Protein AF-A0A7S4R0K2-F1 (afdb_monomer_lite)

pLDDT: mean 70.2, std 25.19, range [26.97, 98.56]

Secondary structure (DSSP, 8-state):
----PPP----------PPPPHHHHHHHHHTT-S--TT-------TTS-----SSS----TT--EEEETTEEEE--STT-B--GGG-EEEEEETTEEEEEEEPPPTTTTSTT--S-----EEEEEESSHHHHHH-SEEEEEEEEEPP-HHHHHTT---EEEETTEEEEEE--S--EEEE---TT--GGGTT---EEEEEEEEPPTTGGGSPEEEESS----HHHHHHHHHHHHHHHHHGGGGS------SS---TT-GGG-------------------TTTTEEEEEEEEEE-TT-PEEEEEEEEEPPPPPPGGG-

Foldseek 3Di:
DDDDDDDDDPPPPPDDPDDPPPVVQVVCVLLVNDDPVPDDPQPPDPPPDDPPPDDQDPFDQQWDWEDDQQKIKGQRDFQAWWHRVAWDFPQDDVNATEIETETAFDVHPDPPGDLADQKHKMKIARNALVSCVVHQKHKYKYKQHADPPVCVVVVFAWWKAAPVRRDIDGDPWDKDKDWDPDPDPPPVNVPGTMMMIMTMDGDDVPRNGDIMMIISYDDDGPVNVVVSVVSSCCSQVVLCPVDPPPPDDPDPDDPPDPVPDDDDDDDDDDDDDDPPDRDSHPFWDWDKDFPDADPSRHTDIDIDIDTHPPDDDPVPD

Organism: NCBI:txid311494

Radius of gyration: 27.01 Å; chains: 1; bounding box: 52×84×83 Å

Sequence (317 aa):
SEGRAAPALERTAAAGAGRPPAEERSFLLRLGLGPERGTLPQPVAPGGPDLTSGAWLQSSSAQGTALLAGFEFSSDFDGGNALPESWRLEGRRDQVPTFSVRIAHDCHNLSKSRSKTFWFNFGVTPLEPQAVRQHPSIRLAVHGMSSQENLFEDSYTPVMWSPSRPFWQHMEVELDYHREHSAYSHEEEKGSAQYVLAWTHTFGPGDDRGTTFFAFCYPFSFTELQHCLARLESTLSASHLGGRAELGCLHGPHGACSCAFGERRARGDGGGEASPLPGVGARIYFHRQIVARTSQGRCVEVITVTEAPPARAPEEL

InterPro domains:
  IPR050821 Cytosolic carboxypeptidase [PTHR12756] (69-308)

Structure (mmCIF, N/CA/C/O backbone):
data_AF-A0A7S4R0K2-F1
#
_entry.id   AF-A0A7S4R0K2-F1
#
loop_
_atom_site.group_PDB
_atom_site.id
_atom_site.type_symbol
_atom_site.label_atom_id
_atom_site.label_alt_id
_atom_site.label_comp_id
_atom_site.label_asym_id
_atom_site.label_entity_id
_atom_site.label_seq_id
_atom_site.pdbx_PDB_ins_code
_atom_site.Cartn_x
_atom_site.Cartn_y
_atom_site.Cartn_z
_atom_site.occupancy
_atom_site.B_iso_or_equiv
_atom_site.auth_seq_id
_atom_site.auth_comp_id
_atom_site.auth_asym_id
_atom_site.auth_atom_id
_atom_site.pdbx_PDB_model_num
ATOM 1 N N . SER A 1 1 ? -4.251 57.601 13.816 1.00 36.53 1 SER A N 1
ATOM 2 C CA . SER A 1 1 ? -3.328 58.207 12.836 1.00 36.53 1 SER A CA 1
ATOM 3 C C . SER A 1 1 ? -1.934 57.718 13.173 1.00 36.53 1 SER A C 1
ATOM 5 O O . SER A 1 1 ? -1.551 57.843 14.321 1.00 36.53 1 SER A O 1
ATOM 7 N N . GLU A 1 2 ? -1.141 57.051 12.353 1.00 32.91 2 GLU A N 1
ATOM 8 C CA . GLU A 1 2 ? -1.114 56.647 10.944 1.00 32.91 2 GLU A CA 1
ATOM 9 C C . GLU A 1 2 ? -0.322 55.315 10.967 1.00 32.91 2 GLU A C 1
ATOM 11 O O . GLU A 1 2 ? 0.586 55.153 11.774 1.00 32.91 2 GLU A O 1
ATOM 16 N N . GLY A 1 3 ? -0.697 54.247 10.267 1.00 32.41 3 GLY A N 1
ATOM 17 C CA . GLY A 1 3 ? -0.742 54.196 8.812 1.00 32.41 3 GLY A CA 1
ATOM 18 C C . GLY A 1 3 ? 0.650 53.910 8.236 1.00 32.41 3 GLY A C 1
ATOM 19 O O . GLY A 1 3 ? 1.241 54.789 7.623 1.00 32.41 3 GLY A O 1
ATOM 20 N N . ARG A 1 4 ? 1.188 52.691 8.408 1.00 32.31 4 ARG A N 1
ATOM 21 C CA . ARG A 1 4 ? 2.320 52.218 7.590 1.00 32.31 4 ARG A CA 1
ATOM 22 C C . ARG A 1 4 ? 2.047 50.807 7.077 1.00 32.31 4 ARG A C 1
ATOM 24 O O . ARG A 1 4 ? 2.196 49.821 7.790 1.00 32.31 4 ARG A O 1
ATOM 31 N N . ALA A 1 5 ? 1.563 50.773 5.840 1.00 32.25 5 ALA A N 1
ATOM 32 C CA . ALA A 1 5 ? 1.292 49.583 5.056 1.00 32.25 5 ALA A CA 1
ATOM 33 C C . ALA A 1 5 ? 2.590 48.812 4.769 1.00 32.25 5 ALA A C 1
ATOM 35 O O . ALA A 1 5 ? 3.586 49.399 4.343 1.00 32.25 5 ALA A O 1
ATOM 36 N N . ALA A 1 6 ? 2.557 47.499 4.990 1.00 33.16 6 ALA A N 1
ATOM 37 C CA . ALA A 1 6 ? 3.524 46.562 4.435 1.00 33.16 6 ALA A CA 1
ATOM 38 C C . ALA A 1 6 ? 3.132 46.238 2.977 1.00 33.16 6 ALA A C 1
ATOM 40 O O . ALA A 1 6 ? 1.936 46.203 2.671 1.00 33.16 6 ALA A O 1
ATOM 41 N N . PRO A 1 7 ? 4.099 46.031 2.069 1.00 32.19 7 PRO A N 1
ATOM 42 C CA . PRO A 1 7 ? 3.812 45.801 0.660 1.00 32.19 7 PRO A CA 1
ATOM 43 C C . PRO A 1 7 ? 3.162 44.431 0.443 1.00 32.19 7 PRO A C 1
ATOM 45 O O . PRO A 1 7 ? 3.592 43.421 1.002 1.00 32.19 7 PRO A O 1
ATOM 48 N N . ALA A 1 8 ? 2.130 44.414 -0.399 1.00 29.98 8 ALA A N 1
ATOM 49 C CA . ALA A 1 8 ? 1.528 43.203 -0.929 1.00 29.98 8 ALA A CA 1
ATOM 50 C C . ALA A 1 8 ? 2.569 42.443 -1.766 1.00 29.98 8 ALA A C 1
ATOM 52 O O . ALA A 1 8 ? 2.997 42.919 -2.815 1.00 29.98 8 ALA A O 1
ATOM 53 N N . LEU A 1 9 ? 2.974 41.264 -1.296 1.00 30.09 9 LEU A N 1
ATOM 54 C CA . LEU A 1 9 ? 3.619 40.266 -2.138 1.00 30.09 9 LEU A CA 1
ATOM 55 C C . LEU A 1 9 ? 2.523 39.594 -2.968 1.00 30.09 9 LEU A C 1
ATOM 57 O O . LEU A 1 9 ? 1.718 38.816 -2.452 1.00 30.09 9 LEU A O 1
ATOM 61 N N . GLU A 1 10 ? 2.479 39.937 -4.253 1.00 26.97 10 GLU A N 1
ATOM 62 C CA . GLU A 1 10 ? 1.721 39.205 -5.261 1.00 26.97 10 GLU A CA 1
ATOM 63 C C . GLU A 1 10 ? 2.103 37.722 -5.202 1.00 26.97 10 GLU A C 1
ATOM 65 O O . GLU A 1 10 ? 3.243 37.327 -5.457 1.00 26.97 10 GLU A O 1
ATOM 70 N N . ARG A 1 11 ? 1.121 36.888 -4.849 1.00 30.36 11 ARG A N 1
ATOM 71 C CA . ARG A 1 11 ? 1.197 35.434 -4.972 1.00 30.36 11 ARG A CA 1
ATOM 72 C C . ARG A 1 11 ? 1.218 35.111 -6.462 1.00 30.36 11 ARG A C 1
ATOM 74 O O . ARG A 1 11 ? 0.172 35.063 -7.105 1.00 30.36 11 ARG A O 1
ATOM 81 N N . THR A 1 12 ? 2.403 34.874 -7.011 1.00 28.69 12 THR A N 1
ATOM 82 C CA . THR A 1 12 ? 2.531 34.134 -8.265 1.00 28.69 12 THR A CA 1
ATOM 83 C C . THR A 1 12 ? 2.091 32.702 -7.986 1.00 28.69 12 THR A C 1
ATOM 85 O O . THR A 1 12 ? 2.770 31.920 -7.325 1.00 28.69 12 THR A O 1
ATOM 88 N N . ALA A 1 13 ? 0.878 32.386 -8.431 1.00 29.33 13 ALA A N 1
ATOM 89 C CA . ALA A 1 13 ? 0.377 31.030 -8.488 1.00 29.33 13 ALA A CA 1
ATOM 90 C C . ALA A 1 13 ? 1.346 30.183 -9.326 1.00 29.33 13 ALA A C 1
ATOM 92 O O . ALA A 1 13 ? 1.546 30.457 -10.510 1.00 29.33 13 ALA A O 1
ATOM 93 N N . ALA A 1 14 ? 1.924 29.142 -8.726 1.00 29.81 14 ALA A N 1
ATOM 94 C CA . ALA A 1 14 ? 2.536 28.043 -9.461 1.00 29.81 14 ALA A CA 1
ATOM 95 C C . ALA A 1 14 ? 1.413 27.250 -10.148 1.00 29.81 14 ALA A C 1
ATOM 97 O O . ALA A 1 14 ? 0.941 26.222 -9.669 1.00 29.81 14 ALA A O 1
ATOM 98 N N . ALA A 1 15 ? 0.920 27.801 -11.253 1.00 30.64 15 ALA A N 1
ATOM 99 C CA . ALA A 1 15 ? 0.027 27.130 -12.170 1.00 30.64 15 ALA A CA 1
ATOM 100 C C . ALA A 1 15 ? 0.852 26.217 -13.085 1.00 30.64 15 ALA A C 1
ATOM 102 O O . ALA A 1 15 ? 1.748 26.676 -13.788 1.00 30.64 15 ALA A O 1
ATOM 103 N N . GLY A 1 16 ? 0.481 24.937 -13.117 1.00 27.69 16 GLY A N 1
ATOM 104 C CA . GLY A 1 16 ? 0.752 24.057 -14.248 1.00 27.69 16 GLY A CA 1
ATOM 105 C C . GLY A 1 16 ? 1.882 23.056 -14.045 1.00 27.69 16 GLY A C 1
ATOM 106 O O . GLY A 1 16 ? 2.972 23.225 -14.582 1.00 27.69 16 GLY A O 1
ATOM 107 N N . ALA A 1 17 ? 1.562 21.908 -13.443 1.00 36.34 17 ALA A N 1
ATOM 108 C CA . ALA A 1 17 ? 2.085 20.656 -13.980 1.00 36.34 17 ALA A CA 1
ATOM 109 C C . ALA A 1 17 ? 1.559 20.553 -15.424 1.00 36.34 17 ALA A C 1
ATOM 111 O O . ALA A 1 17 ? 0.411 20.173 -15.666 1.00 36.34 17 ALA A O 1
ATOM 112 N N . GLY A 1 18 ? 2.356 21.059 -16.366 1.00 31.42 18 GLY A N 1
ATOM 113 C CA . GLY A 1 18 ? 2.015 21.127 -17.776 1.00 31.42 18 GLY A CA 1
ATOM 114 C C . GLY A 1 18 ? 1.635 19.742 -18.275 1.00 31.42 18 GLY A C 1
ATOM 115 O O . GLY A 1 18 ? 2.393 18.785 -18.151 1.00 31.42 18 GLY A O 1
ATOM 116 N N . ARG A 1 19 ? 0.428 19.635 -18.828 1.00 37.84 19 ARG A N 1
ATOM 117 C CA . ARG A 1 19 ? -0.002 18.466 -19.590 1.00 37.84 19 ARG A CA 1
ATOM 118 C C . ARG A 1 19 ? 1.081 18.202 -20.651 1.00 37.84 19 ARG A C 1
ATOM 120 O O . ARG A 1 19 ? 1.383 19.146 -21.385 1.00 37.84 19 ARG A O 1
ATOM 127 N N . PRO A 1 20 ? 1.656 16.989 -20.750 1.00 42.28 20 PRO A N 1
ATOM 128 C CA . PRO A 1 20 ? 2.690 16.726 -21.741 1.00 42.28 20 PRO A CA 1
ATOM 129 C C . PRO A 1 20 ? 2.158 17.063 -23.143 1.00 42.28 20 PRO A C 1
ATOM 131 O O . PRO A 1 20 ? 0.963 16.824 -23.403 1.00 42.28 20 PRO A O 1
ATOM 134 N N . PRO A 1 21 ? 2.991 17.644 -24.027 1.00 44.53 21 PRO A N 1
ATOM 135 C CA . PRO A 1 21 ? 2.628 17.936 -25.406 1.00 44.53 21 PRO A CA 1
ATOM 136 C C . PRO A 1 21 ? 1.953 16.731 -26.074 1.00 44.53 21 PRO A C 1
ATOM 138 O O . PRO A 1 21 ? 2.227 15.573 -25.751 1.00 44.53 21 PRO A O 1
ATOM 141 N N . ALA A 1 22 ? 1.044 16.988 -27.018 1.00 43.09 22 ALA A N 1
ATOM 142 C CA . ALA A 1 22 ? 0.251 15.941 -27.669 1.00 43.09 22 ALA A CA 1
ATOM 143 C C . ALA A 1 22 ? 1.113 14.826 -28.303 1.00 43.09 22 ALA A C 1
ATOM 145 O O . ALA A 1 22 ? 0.682 13.675 -28.359 1.00 43.09 22 ALA A O 1
ATOM 146 N N . GLU A 1 23 ? 2.341 15.148 -28.713 1.00 38.09 23 GLU A N 1
ATOM 147 C CA . GLU A 1 23 ? 3.310 14.201 -29.269 1.00 38.09 23 GLU A CA 1
ATOM 148 C C . GLU A 1 23 ? 3.904 13.245 -28.223 1.00 38.09 23 GLU A C 1
ATOM 150 O O . GLU A 1 23 ? 3.986 12.048 -28.489 1.00 38.09 23 GLU A O 1
ATOM 155 N N . GLU A 1 24 ? 4.215 13.706 -27.007 1.00 43.69 24 GLU A N 1
ATOM 156 C CA . GLU A 1 24 ? 4.663 12.834 -25.904 1.00 43.69 24 GLU A CA 1
ATOM 157 C C . GLU A 1 24 ? 3.543 11.909 -25.424 1.00 43.69 24 GLU A C 1
ATOM 159 O O . GLU A 1 24 ? 3.763 10.729 -25.151 1.00 43.69 24 GLU A O 1
ATOM 164 N N . ARG A 1 25 ? 2.302 12.410 -25.389 1.00 41.62 25 ARG A N 1
ATOM 165 C CA . ARG A 1 25 ? 1.128 11.564 -25.123 1.00 41.62 25 ARG A CA 1
ATOM 166 C C . ARG A 1 25 ? 0.934 10.514 -26.202 1.00 41.62 25 ARG A C 1
ATOM 168 O O . ARG A 1 25 ? 0.622 9.375 -25.880 1.00 41.62 25 ARG A O 1
ATOM 175 N N . SER A 1 26 ? 1.138 10.889 -27.462 1.00 45.25 26 SER A N 1
ATOM 176 C CA . SER A 1 26 ? 1.102 9.969 -28.595 1.00 45.25 26 SER A CA 1
ATOM 177 C C . SER A 1 26 ? 2.192 8.904 -28.466 1.00 45.25 26 SER A C 1
ATOM 179 O O . SER A 1 26 ? 1.906 7.730 -28.659 1.00 45.25 26 SER A O 1
ATOM 181 N N . PHE A 1 27 ? 3.406 9.272 -28.052 1.00 43.47 27 PHE A N 1
ATOM 182 C CA . PHE A 1 27 ? 4.507 8.336 -27.818 1.00 43.47 27 PHE A CA 1
ATOM 183 C C . PHE A 1 27 ? 4.214 7.342 -26.680 1.00 43.47 27 PHE A C 1
ATOM 185 O O . PHE A 1 27 ? 4.317 6.134 -26.879 1.00 43.47 27 PHE A O 1
ATOM 192 N N . LEU A 1 28 ? 3.759 7.820 -25.517 1.00 42.78 28 LEU A N 1
ATOM 193 C CA . LEU A 1 28 ? 3.430 6.964 -24.368 1.00 42.78 28 LEU A CA 1
ATOM 194 C C . LEU A 1 28 ? 2.208 6.069 -24.623 1.00 42.78 28 LEU A C 1
ATOM 196 O O . LEU A 1 28 ? 2.205 4.903 -24.229 1.00 42.78 28 LEU A O 1
ATOM 200 N N . LEU A 1 29 ? 1.188 6.577 -25.324 1.00 48.06 29 LEU A N 1
ATOM 201 C CA . LEU A 1 29 ? 0.033 5.779 -25.748 1.00 48.06 29 LEU A CA 1
ATOM 202 C C . LEU A 1 29 ? 0.421 4.739 -26.812 1.00 48.06 29 LEU A C 1
ATOM 204 O O . LEU A 1 29 ? -0.057 3.611 -26.747 1.00 48.06 29 LEU A O 1
ATOM 208 N N . ARG A 1 30 ? 1.333 5.069 -27.742 1.00 42.38 30 ARG A N 1
ATOM 209 C CA . ARG A 1 30 ? 1.874 4.125 -28.744 1.00 42.38 30 ARG A CA 1
ATOM 210 C C . ARG A 1 30 ? 2.696 2.992 -28.124 1.00 42.38 30 ARG A C 1
ATOM 212 O O . ARG A 1 30 ? 2.784 1.933 -28.732 1.00 42.38 30 ARG A O 1
ATOM 219 N N . LEU A 1 31 ? 3.262 3.195 -26.932 1.00 43.69 31 LEU A N 1
ATOM 220 C CA . LEU A 1 31 ? 3.960 2.165 -26.150 1.00 43.69 31 LEU A CA 1
ATOM 221 C C . LEU A 1 31 ? 3.037 1.382 -25.196 1.00 43.69 31 LEU A C 1
ATOM 223 O O . LEU A 1 31 ? 3.513 0.517 -24.465 1.00 43.69 31 LEU A O 1
ATOM 227 N N . GLY A 1 32 ? 1.732 1.684 -25.154 1.00 41.72 32 GLY A N 1
ATOM 228 C CA . GLY A 1 32 ? 0.802 1.073 -24.194 1.00 41.72 32 GLY A CA 1
ATOM 229 C C . GLY A 1 32 ? 1.052 1.479 -22.733 1.00 41.72 32 GLY A C 1
ATOM 230 O O . GLY A 1 32 ? 0.597 0.786 -21.822 1.00 41.72 32 GLY A O 1
ATOM 231 N N . LEU A 1 33 ? 1.781 2.583 -22.516 1.00 43.16 33 LEU A N 1
ATOM 232 C CA . LEU A 1 33 ? 2.197 3.123 -21.214 1.00 43.16 33 LEU A CA 1
ATOM 233 C C . LEU A 1 33 ? 1.412 4.382 -20.795 1.00 43.16 33 LEU A C 1
ATOM 235 O O . LEU A 1 33 ? 1.707 4.987 -19.766 1.00 43.16 33 LEU A O 1
ATOM 239 N N . GLY A 1 34 ? 0.421 4.806 -21.581 1.00 38.84 34 GLY A N 1
ATOM 240 C CA . GLY A 1 34 ? -0.526 5.844 -21.174 1.00 38.84 34 GLY A CA 1
ATOM 241 C C . GLY A 1 34 ? -1.685 5.257 -20.361 1.00 38.84 34 GLY A C 1
ATOM 242 O O . GLY A 1 34 ? -2.009 4.083 -20.536 1.00 38.84 34 GLY A O 1
ATOM 243 N N . PRO A 1 35 ? -2.345 6.048 -19.496 1.00 34.06 35 PRO A N 1
ATOM 244 C CA . PRO A 1 35 ? -3.564 5.599 -18.843 1.00 34.06 35 PRO A CA 1
ATOM 245 C C . PRO A 1 35 ? -4.625 5.348 -19.920 1.00 34.06 35 PRO A C 1
ATOM 247 O O . PRO A 1 35 ? -5.150 6.292 -20.518 1.00 34.06 35 PRO A O 1
ATOM 250 N N . GLU A 1 36 ? -4.940 4.077 -20.172 1.00 39.28 36 GLU A N 1
ATOM 251 C CA . GLU A 1 36 ? -6.234 3.693 -20.730 1.00 39.28 36 GLU A CA 1
ATOM 252 C C . GLU A 1 36 ? -7.289 4.403 -19.874 1.00 39.28 36 GLU A C 1
ATOM 254 O O . GLU A 1 36 ? -7.271 4.312 -18.641 1.00 39.28 36 GLU A O 1
ATOM 259 N N . ARG A 1 37 ? -8.159 5.207 -20.496 1.00 35.44 37 ARG A N 1
ATOM 260 C CA . ARG A 1 37 ? -9.243 5.867 -19.761 1.00 35.44 37 ARG A CA 1
ATOM 261 C C . ARG A 1 37 ? -10.056 4.784 -19.046 1.00 35.44 37 ARG A C 1
ATOM 263 O O . ARG A 1 37 ? -10.826 4.086 -19.690 1.00 35.44 37 ARG A O 1
ATOM 270 N N . GLY A 1 38 ? -9.916 4.707 -17.724 1.00 38.12 38 GLY A N 1
ATOM 271 C CA . GLY A 1 38 ? -10.755 3.872 -16.864 1.00 38.12 38 GLY A CA 1
ATOM 272 C C . GLY A 1 38 ? -10.181 2.515 -16.452 1.00 38.12 38 GLY A C 1
ATOM 273 O O . GLY A 1 38 ? -10.873 1.786 -15.751 1.00 38.12 38 GLY A O 1
ATOM 274 N N . THR A 1 39 ? -8.937 2.187 -16.800 1.00 33.28 39 THR A N 1
ATOM 275 C CA . THR A 1 39 ? -8.295 0.937 -16.361 1.00 33.28 39 THR A CA 1
ATOM 276 C C . THR A 1 39 ? -6.848 1.204 -15.963 1.00 33.28 39 THR A C 1
ATOM 278 O O . THR A 1 39 ? -5.906 0.988 -16.723 1.00 33.28 39 THR A O 1
ATOM 281 N N . LEU A 1 40 ? -6.658 1.639 -14.713 1.00 38.53 40 LEU A N 1
ATOM 282 C CA . LEU A 1 40 ? -5.469 1.200 -13.979 1.00 38.53 40 LEU A CA 1
ATOM 283 C C . LEU A 1 40 ? -5.452 -0.338 -14.036 1.00 38.53 40 LEU A C 1
ATOM 285 O O . LEU A 1 40 ? -6.540 -0.928 -14.044 1.00 38.53 40 LEU A O 1
ATOM 289 N N . PRO A 1 41 ? -4.284 -1.003 -14.120 1.00 33.75 41 PRO A N 1
ATOM 290 C CA . PRO A 1 41 ? -4.243 -2.446 -13.946 1.00 33.75 41 PRO A CA 1
ATOM 291 C C . PRO A 1 41 ? -5.001 -2.764 -12.658 1.00 33.75 41 PRO A C 1
ATOM 293 O O . PRO A 1 41 ? -4.647 -2.287 -11.581 1.00 33.75 41 PRO A O 1
ATOM 296 N N . GLN A 1 42 ? -6.120 -3.474 -12.803 1.00 35.25 42 GLN A N 1
ATOM 297 C CA . GLN A 1 42 ? -6.812 -4.056 -11.666 1.00 35.25 42 GLN A CA 1
ATOM 298 C C . GLN A 1 42 ? -5.748 -4.851 -10.907 1.00 35.25 42 GLN A C 1
ATOM 300 O O . GLN A 1 42 ? -5.048 -5.638 -11.561 1.00 35.25 42 GLN A O 1
ATOM 305 N N . PRO A 1 43 ? -5.576 -4.651 -9.589 1.00 35.75 43 PRO A N 1
ATOM 306 C CA . PRO A 1 43 ? -4.747 -5.559 -8.822 1.00 35.75 43 PRO A CA 1
ATOM 307 C C . PRO A 1 43 ? -5.267 -6.962 -9.115 1.00 35.75 43 PRO A C 1
ATOM 309 O O . PRO A 1 43 ? -6.462 -7.241 -8.988 1.00 35.75 43 PRO A O 1
ATOM 312 N N . VAL A 1 44 ? -4.384 -7.816 -9.626 1.00 36.66 44 VAL A N 1
ATOM 313 C CA . VAL A 1 44 ? -4.725 -9.209 -9.880 1.00 36.66 44 VAL A CA 1
ATOM 314 C C . VAL A 1 44 ? -5.126 -9.777 -8.527 1.00 36.66 44 VAL A C 1
ATOM 316 O O . VAL A 1 44 ? -4.300 -9.841 -7.617 1.00 36.66 44 VAL A O 1
ATOM 319 N N . ALA A 1 45 ? -6.404 -10.136 -8.377 1.00 36.25 45 ALA A N 1
ATOM 320 C CA . ALA A 1 45 ? -6.855 -10.892 -7.220 1.00 36.25 45 ALA A CA 1
ATOM 321 C C . ALA A 1 45 ? -5.921 -12.108 -7.063 1.00 36.25 45 ALA A C 1
ATOM 323 O O . ALA A 1 45 ? -5.613 -12.751 -8.075 1.00 36.25 45 ALA A O 1
ATOM 324 N N . PRO A 1 46 ? -5.434 -12.415 -5.850 1.00 35.56 46 PRO A N 1
ATOM 325 C CA . PRO A 1 46 ? -4.502 -13.515 -5.637 1.00 35.56 46 PRO A CA 1
ATOM 326 C C . PRO A 1 46 ? -5.198 -14.823 -6.035 1.00 35.56 46 PRO A C 1
ATOM 328 O O . PRO A 1 46 ? -6.061 -15.329 -5.324 1.00 35.56 46 PRO A O 1
ATOM 331 N N . GLY A 1 47 ? -4.895 -15.318 -7.235 1.00 31.75 47 GLY A N 1
ATOM 332 C CA . GLY A 1 47 ? -5.611 -16.441 -7.850 1.00 31.75 47 GLY A CA 1
ATOM 333 C C . GLY A 1 47 ? -5.377 -16.653 -9.352 1.00 31.75 47 GLY A C 1
ATOM 334 O O . GLY A 1 47 ? -5.921 -17.600 -9.914 1.00 31.75 47 GLY A O 1
ATOM 335 N N . GLY A 1 48 ? -4.583 -15.810 -10.025 1.00 29.92 48 GLY A N 1
ATOM 336 C CA . GLY A 1 48 ? -4.130 -16.056 -11.402 1.00 29.92 48 GLY A CA 1
ATOM 337 C C . GLY A 1 48 ? -3.022 -17.123 -11.487 1.00 29.92 48 GLY A C 1
ATOM 338 O O . GLY A 1 48 ? -2.326 -17.345 -10.498 1.00 29.92 48 GLY A O 1
ATOM 339 N N . PRO A 1 49 ? -2.855 -17.794 -12.645 1.00 30.67 49 PRO A N 1
ATOM 340 C CA . PRO A 1 49 ? -2.008 -18.974 -12.785 1.00 30.67 49 PRO A CA 1
ATOM 341 C C . PRO A 1 49 ? -0.543 -18.706 -12.430 1.00 30.67 49 PRO A C 1
ATOM 343 O O . PRO A 1 49 ? 0.044 -17.677 -12.760 1.00 30.67 49 PRO A O 1
ATOM 346 N N . ASP A 1 50 ? -0.000 -19.701 -11.747 1.00 36.31 50 ASP A N 1
ATOM 347 C CA . ASP A 1 50 ? 1.246 -19.743 -11.007 1.00 36.31 50 ASP A CA 1
ATOM 348 C C . ASP A 1 50 ? 2.498 -19.431 -11.857 1.00 36.31 50 ASP A C 1
ATOM 350 O O . ASP A 1 50 ? 2.979 -20.264 -12.626 1.00 36.31 50 ASP A O 1
ATOM 354 N N . LEU A 1 51 ? 3.047 -18.220 -11.695 1.00 39.16 51 LEU A N 1
ATOM 355 C CA . LEU A 1 51 ? 4.440 -17.885 -12.035 1.00 39.16 51 LEU A CA 1
ATOM 356 C C . LEU A 1 51 ? 5.349 -17.924 -10.789 1.00 39.16 51 LEU A C 1
ATOM 358 O O . LEU A 1 51 ? 6.489 -17.453 -10.823 1.00 39.16 51 LEU A O 1
ATOM 362 N N . THR A 1 52 ? 4.871 -18.493 -9.677 1.00 38.44 52 THR A N 1
ATOM 363 C CA . THR A 1 52 ? 5.631 -18.674 -8.441 1.00 38.44 52 THR A CA 1
ATOM 364 C C . THR A 1 52 ? 6.468 -19.949 -8.533 1.00 38.44 52 THR A C 1
ATOM 366 O O . THR A 1 52 ? 6.204 -20.978 -7.922 1.00 38.44 52 THR A O 1
ATOM 369 N N . SER A 1 53 ? 7.592 -19.887 -9.250 1.00 36.44 53 SER A N 1
ATOM 370 C CA . SER A 1 53 ? 8.676 -20.837 -8.978 1.00 36.44 53 SER A CA 1
ATOM 371 C C . SER A 1 53 ? 9.331 -20.488 -7.623 1.00 36.44 53 SER A C 1
ATOM 373 O O . SER A 1 53 ? 10.389 -19.861 -7.569 1.00 36.44 53 SER A O 1
ATOM 375 N N . GLY A 1 54 ? 8.619 -20.804 -6.538 1.00 35.50 54 GLY A N 1
ATOM 376 C CA . GLY A 1 54 ? 9.020 -21.314 -5.217 1.00 35.50 54 GLY A CA 1
ATOM 377 C C . GLY A 1 54 ? 10.186 -20.756 -4.386 1.00 35.50 54 GLY A C 1
ATOM 378 O O . GLY A 1 54 ? 10.343 -21.233 -3.269 1.00 35.50 54 GLY A O 1
ATOM 379 N N . ALA A 1 55 ? 11.018 -19.815 -4.844 1.00 37.91 55 ALA A N 1
ATOM 380 C CA . ALA A 1 55 ? 12.280 -19.500 -4.143 1.00 37.91 55 ALA A CA 1
ATOM 381 C C . ALA A 1 55 ? 12.533 -18.014 -3.820 1.00 37.91 55 ALA A C 1
ATOM 383 O O . ALA A 1 55 ? 13.528 -17.699 -3.172 1.00 37.91 55 ALA A O 1
ATOM 384 N N . TRP A 1 56 ? 11.671 -17.090 -4.258 1.00 50.88 56 TRP A N 1
ATOM 385 C CA . TRP A 1 56 ? 12.026 -15.659 -4.329 1.00 50.88 56 TRP A CA 1
ATOM 386 C C . TRP A 1 56 ? 11.292 -14.738 -3.343 1.00 50.88 56 TRP A C 1
ATOM 388 O O . TRP A 1 56 ? 11.594 -13.547 -3.279 1.00 50.88 56 TRP A O 1
ATOM 398 N N . LEU A 1 57 ? 10.360 -15.279 -2.559 1.00 54.00 57 LEU A N 1
ATOM 399 C CA . LEU A 1 57 ? 9.576 -14.557 -1.554 1.00 54.00 57 LEU A CA 1
ATOM 400 C C . LEU A 1 57 ? 10.012 -15.005 -0.157 1.00 54.00 57 LEU A C 1
ATOM 402 O O . LEU A 1 57 ? 9.304 -15.739 0.522 1.00 54.00 57 LEU A O 1
ATOM 406 N N . GLN A 1 58 ? 11.206 -14.602 0.282 1.00 58.59 58 GLN A N 1
ATOM 407 C CA . GLN A 1 58 ? 11.412 -14.534 1.727 1.00 58.59 58 GLN A CA 1
ATOM 408 C C . GLN A 1 58 ? 10.592 -13.344 2.223 1.00 58.59 58 GLN A C 1
ATOM 410 O O . GLN A 1 58 ? 10.953 -12.201 1.927 1.00 58.59 58 GLN A O 1
ATOM 415 N N . SER A 1 59 ? 9.480 -13.619 2.914 1.00 66.31 59 SER A N 1
ATOM 416 C CA . SER A 1 59 ? 8.704 -12.585 3.602 1.00 66.31 59 SER A CA 1
ATOM 417 C C . SER A 1 59 ? 9.652 -11.782 4.488 1.00 66.31 59 SER A C 1
ATOM 419 O O . SER A 1 59 ? 10.510 -12.335 5.186 1.00 66.31 59 SER A O 1
ATOM 421 N N . SER A 1 60 ? 9.552 -10.459 4.401 1.00 81.12 60 SER A N 1
ATOM 422 C CA . SER A 1 60 ? 10.349 -9.580 5.248 1.00 81.12 60 SER A CA 1
ATOM 423 C C . SER A 1 60 ? 9.981 -9.833 6.710 1.00 81.12 60 SER A C 1
ATOM 425 O O . SER A 1 60 ? 8.816 -10.032 7.026 1.00 81.12 60 SER A O 1
ATOM 427 N N . SER A 1 61 ? 10.941 -9.744 7.633 1.00 82.75 61 SER A N 1
ATOM 428 C CA . SER A 1 61 ? 10.620 -9.775 9.075 1.00 82.75 61 SER A CA 1
ATOM 429 C C . SER A 1 61 ? 9.725 -8.609 9.524 1.00 82.75 61 SER A C 1
ATOM 431 O O . SER A 1 61 ? 9.190 -8.638 10.622 1.00 82.75 61 SER A O 1
ATOM 433 N N . ALA A 1 62 ? 9.548 -7.596 8.668 1.00 85.69 62 ALA A N 1
ATOM 434 C CA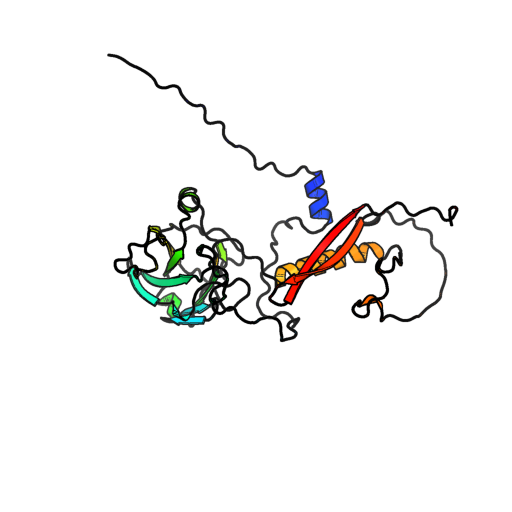 . ALA A 1 62 ? 8.598 -6.500 8.847 1.00 85.69 62 ALA A CA 1
ATOM 435 C C . ALA A 1 62 ? 7.149 -6.843 8.434 1.00 85.69 62 ALA A C 1
ATOM 437 O O . ALA A 1 62 ? 6.284 -5.963 8.447 1.00 85.69 62 ALA A O 1
ATOM 438 N N . GLN A 1 63 ? 6.907 -8.077 7.987 1.00 92.44 63 GLN A N 1
ATOM 439 C CA . GLN A 1 63 ? 5.652 -8.528 7.399 1.00 92.44 63 GLN A CA 1
ATOM 440 C C . GLN A 1 63 ? 5.060 -9.686 8.192 1.00 92.44 63 GLN A C 1
ATOM 442 O O . GLN A 1 63 ? 5.775 -10.490 8.789 1.00 92.44 63 GLN A O 1
ATOM 447 N N . GLY A 1 64 ? 3.737 -9.780 8.172 1.00 94.25 64 GLY A N 1
ATOM 448 C CA . GLY A 1 64 ? 3.016 -10.913 8.727 1.00 94.25 64 GLY A CA 1
ATOM 449 C C . GLY A 1 64 ? 1.548 -10.595 8.942 1.00 94.25 64 GLY A C 1
ATOM 450 O O . GLY A 1 64 ? 1.024 -9.615 8.414 1.00 94.25 64 GLY A O 1
ATOM 451 N N . THR A 1 65 ? 0.898 -11.422 9.754 1.00 96.75 65 THR A N 1
ATOM 452 C CA . THR A 1 65 ? -0.537 -11.324 10.020 1.00 96.75 65 THR A CA 1
ATOM 453 C C . THR A 1 65 ? -0.813 -11.320 11.521 1.00 96.75 65 THR A C 1
ATOM 455 O O . THR A 1 65 ? -0.212 -12.085 12.275 1.00 96.75 65 THR A O 1
ATOM 458 N N . ALA A 1 66 ? -1.744 -10.472 11.952 1.00 97.00 66 ALA A N 1
ATOM 459 C CA . ALA A 1 66 ? -2.262 -10.404 13.311 1.00 97.00 66 ALA A CA 1
ATOM 460 C C . ALA A 1 66 ? -3.792 -10.525 13.304 1.00 97.00 66 ALA A C 1
ATOM 462 O O . ALA A 1 66 ? -4.463 -9.940 12.459 1.00 97.00 66 ALA A O 1
ATOM 463 N N . LEU A 1 67 ? -4.352 -11.261 14.266 1.00 96.88 67 LEU A N 1
ATOM 464 C CA . LEU A 1 67 ? -5.799 -11.441 14.420 1.00 96.88 67 LEU A CA 1
ATOM 465 C C . LEU A 1 67 ? -6.255 -10.759 15.709 1.00 96.88 67 LEU A C 1
ATOM 467 O O . LEU A 1 67 ? -5.836 -11.157 16.796 1.00 96.88 67 LEU A O 1
ATOM 471 N N . LEU A 1 68 ? -7.106 -9.737 15.610 1.00 95.31 68 LEU A N 1
ATOM 472 C CA . LEU A 1 68 ? -7.571 -8.959 16.759 1.00 95.31 68 LEU A CA 1
ATOM 473 C C . LEU A 1 68 ? -9.038 -8.562 16.599 1.00 95.31 68 LEU A C 1
ATOM 475 O O . LEU A 1 68 ? -9.434 -7.992 15.588 1.00 95.31 68 LEU A O 1
ATOM 479 N N . ALA A 1 69 ? -9.838 -8.824 17.636 1.00 92.56 69 ALA A N 1
ATOM 480 C CA . ALA A 1 69 ? -11.230 -8.370 17.751 1.00 92.56 69 ALA A CA 1
ATOM 481 C C . ALA A 1 69 ? -12.114 -8.655 16.513 1.00 92.56 69 ALA A C 1
ATOM 483 O O . ALA A 1 69 ? -12.938 -7.829 16.131 1.00 92.56 69 ALA A O 1
ATOM 484 N N . GLY A 1 70 ? -11.945 -9.828 15.889 1.00 93.50 70 GLY A N 1
ATOM 485 C CA . GLY A 1 70 ? -12.723 -10.237 14.711 1.00 93.50 70 GLY A CA 1
ATOM 486 C C . GLY A 1 70 ? -12.198 -9.704 13.373 1.00 93.50 70 GLY A C 1
ATOM 487 O O . GLY A 1 70 ? -12.851 -9.901 12.349 1.00 93.50 70 GLY A O 1
ATOM 488 N N . PHE A 1 71 ? -11.027 -9.068 13.366 1.00 96.81 71 PHE A N 1
ATOM 489 C CA . PHE A 1 71 ? -10.339 -8.600 12.167 1.00 96.81 71 PHE A CA 1
ATOM 490 C C . PHE A 1 71 ? -8.984 -9.289 12.018 1.00 96.81 71 PHE A C 1
ATOM 492 O O . PHE A 1 71 ? -8.289 -9.563 12.999 1.00 96.81 71 PHE A O 1
ATOM 499 N N . GLU A 1 72 ? -8.607 -9.540 10.775 1.00 97.56 72 GLU A N 1
ATOM 500 C CA . GLU A 1 72 ? -7.256 -9.872 10.361 1.00 97.56 72 GLU A CA 1
ATOM 501 C C . GLU A 1 72 ? -6.570 -8.612 9.839 1.00 97.56 72 GLU A C 1
ATOM 503 O O . GLU A 1 72 ? -7.109 -7.902 8.993 1.00 97.56 72 GLU A O 1
ATOM 508 N N . PHE A 1 73 ? -5.369 -8.355 10.335 1.00 98.19 73 PHE A N 1
ATOM 509 C CA . PHE A 1 73 ? -4.482 -7.303 9.873 1.00 98.19 73 PHE A CA 1
ATOM 510 C C . PHE A 1 73 ? -3.276 -7.972 9.234 1.00 98.19 73 PHE A C 1
ATOM 512 O O . PHE A 1 73 ? -2.557 -8.698 9.919 1.00 98.19 73 PHE A O 1
ATOM 519 N N . SER A 1 74 ? -3.047 -7.754 7.944 1.00 97.38 74 SER A N 1
ATOM 520 C CA . SER A 1 74 ? -1.957 -8.418 7.228 1.00 97.38 74 SER A CA 1
ATOM 521 C C . SER A 1 74 ? -1.081 -7.429 6.478 1.00 97.38 74 SER A C 1
ATOM 523 O O . SER A 1 74 ? -1.560 -6.470 5.883 1.00 97.38 74 SER A O 1
ATOM 525 N N . SER A 1 75 ? 0.217 -7.680 6.494 1.00 97.06 75 SER A N 1
ATOM 526 C CA . SER A 1 75 ? 1.231 -7.062 5.642 1.00 97.06 75 SER A CA 1
ATOM 527 C C . SER A 1 75 ? 2.053 -8.129 4.910 1.00 97.06 75 SER A C 1
ATOM 529 O O . SER A 1 75 ? 3.101 -7.816 4.349 1.00 97.06 75 SER A O 1
ATOM 531 N N . ASP A 1 76 ? 1.601 -9.390 4.915 1.00 94.62 76 ASP A N 1
ATOM 532 C CA . ASP A 1 76 ? 2.294 -10.534 4.305 1.00 94.62 76 ASP A CA 1
ATOM 533 C C . ASP A 1 76 ? 2.068 -10.592 2.788 1.00 94.62 76 ASP A C 1
ATOM 535 O O . ASP A 1 76 ? 1.421 -11.479 2.236 1.00 94.62 76 ASP A O 1
ATOM 539 N N . PHE A 1 77 ? 2.554 -9.560 2.108 1.00 93.25 77 PHE A N 1
ATOM 540 C CA . PHE A 1 77 ? 2.503 -9.409 0.660 1.00 93.25 77 PHE A CA 1
ATOM 541 C C . PHE A 1 77 ? 3.606 -8.456 0.185 1.00 93.25 77 PHE A C 1
ATOM 543 O O . PHE A 1 77 ? 4.286 -7.798 0.979 1.00 93.25 77 PHE A O 1
ATOM 550 N N . ASP A 1 78 ? 3.824 -8.369 -1.128 1.00 91.88 78 ASP A N 1
ATOM 551 C CA . ASP A 1 78 ? 4.892 -7.529 -1.670 1.00 91.88 78 ASP A CA 1
ATOM 552 C C . ASP A 1 78 ? 4.681 -6.043 -1.347 1.00 91.88 78 ASP A C 1
ATOM 554 O O . ASP A 1 78 ? 3.599 -5.483 -1.514 1.00 91.88 78 ASP A O 1
ATOM 558 N N . GLY A 1 79 ? 5.737 -5.406 -0.848 1.00 91.94 79 GLY A N 1
ATOM 559 C CA . GLY A 1 79 ? 5.679 -4.036 -0.354 1.00 91.94 79 GLY A CA 1
ATOM 560 C C . GLY A 1 79 ? 4.878 -3.855 0.938 1.00 91.94 79 GLY A C 1
ATOM 561 O O . GLY A 1 79 ? 4.710 -2.713 1.346 1.00 91.94 79 GLY A O 1
ATOM 562 N N . GLY A 1 80 ? 4.390 -4.906 1.602 1.00 95.88 80 GLY A N 1
ATOM 563 C CA . GLY A 1 80 ? 3.739 -4.784 2.908 1.00 95.88 80 GLY A CA 1
ATOM 564 C C . GLY A 1 80 ? 4.700 -4.277 3.991 1.00 95.88 80 GLY A C 1
ATOM 565 O O . GLY A 1 80 ? 5.867 -4.672 4.019 1.00 95.88 80 GLY A O 1
ATOM 566 N N . ASN A 1 81 ? 4.226 -3.390 4.868 1.00 96.44 81 ASN A N 1
ATOM 567 C CA . ASN A 1 81 ? 4.956 -2.937 6.057 1.00 96.44 81 ASN A CA 1
ATOM 568 C C . ASN A 1 81 ? 3.973 -2.573 7.172 1.00 96.44 81 ASN A C 1
ATOM 570 O O . ASN A 1 81 ? 3.306 -1.536 7.109 1.00 96.44 81 ASN A O 1
ATOM 574 N N . ALA A 1 82 ? 3.901 -3.449 8.168 1.00 95.62 82 ALA A N 1
ATOM 575 C CA . ALA A 1 82 ? 3.200 -3.278 9.434 1.00 95.62 82 ALA A CA 1
ATOM 576 C C . ALA A 1 82 ? 3.627 -4.450 10.324 1.00 95.62 82 ALA A C 1
ATOM 578 O O . ALA A 1 82 ? 3.386 -5.599 9.948 1.00 95.62 82 ALA A O 1
ATOM 579 N N . LEU A 1 83 ? 4.277 -4.179 11.460 1.00 94.69 83 LEU A N 1
ATOM 580 C CA . LEU A 1 83 ? 4.878 -5.230 12.285 1.00 94.69 83 LEU A CA 1
ATOM 581 C C . LEU A 1 83 ? 3.784 -6.079 12.953 1.00 94.69 83 LEU A C 1
ATOM 583 O O . LEU A 1 83 ? 3.031 -5.532 13.771 1.00 94.69 83 LEU A O 1
ATOM 587 N N . PRO A 1 84 ? 3.678 -7.388 12.650 1.00 93.69 84 PRO A N 1
ATOM 588 C CA . PRO A 1 84 ? 2.567 -8.224 13.104 1.00 93.69 84 PRO A CA 1
ATOM 589 C C . PRO A 1 84 ? 2.475 -8.295 14.635 1.00 93.69 84 PRO A C 1
ATOM 591 O O . PRO A 1 84 ? 1.393 -8.185 15.209 1.00 93.69 84 PRO A O 1
ATOM 594 N N . GLU A 1 85 ? 3.611 -8.377 15.323 1.00 93.75 85 GLU A N 1
ATOM 595 C CA . GLU A 1 85 ? 3.700 -8.430 16.782 1.00 93.75 85 GLU A CA 1
ATOM 596 C C . GLU A 1 85 ? 3.374 -7.101 17.477 1.00 93.75 85 GLU A C 1
ATOM 598 O O . GLU A 1 85 ? 3.199 -7.074 18.701 1.00 93.75 85 GLU A O 1
ATOM 603 N N . SER A 1 86 ? 3.295 -5.999 16.725 1.00 94.88 86 SER A N 1
ATOM 604 C CA . SER A 1 86 ? 3.049 -4.655 17.254 1.00 94.88 86 SER A CA 1
ATOM 605 C C . SER A 1 86 ? 1.579 -4.246 17.246 1.00 94.88 86 SER A C 1
ATOM 607 O O . SER A 1 86 ? 1.245 -3.244 17.871 1.00 94.88 86 SER A O 1
ATOM 609 N N . TRP A 1 87 ? 0.705 -5.011 16.584 1.00 97.12 87 TRP A N 1
ATOM 610 C CA . TRP A 1 87 ? -0.721 -4.707 16.565 1.00 97.12 87 TRP A CA 1
ATOM 611 C C . TRP A 1 87 ? -1.323 -4.781 17.974 1.00 97.12 87 TRP A C 1
ATOM 613 O O . TRP A 1 87 ? -1.111 -5.754 18.711 1.00 97.12 87 TRP A O 1
ATOM 623 N N . ARG A 1 88 ? -2.085 -3.757 18.367 1.00 96.69 88 ARG A N 1
ATOM 624 C CA . ARG A 1 88 ? -2.787 -3.693 19.660 1.00 96.69 88 ARG A CA 1
ATOM 625 C C . ARG A 1 88 ? -4.177 -3.090 19.487 1.00 96.69 88 ARG A C 1
ATOM 627 O O . ARG A 1 88 ? -4.403 -2.265 18.610 1.00 96.69 88 ARG A O 1
ATOM 634 N N . LEU A 1 89 ? -5.101 -3.483 20.361 1.00 96.00 89 LEU A N 1
ATOM 635 C CA . LEU A 1 89 ? -6.373 -2.791 20.561 1.00 96.00 89 LEU A CA 1
ATOM 636 C C . LEU A 1 89 ? -6.205 -1.831 21.749 1.00 96.00 89 LEU A C 1
ATOM 638 O O . LEU A 1 89 ? -6.167 -2.276 22.893 1.00 96.00 89 LEU A O 1
ATOM 642 N N . GLU A 1 90 ? -6.122 -0.529 21.479 1.00 91.25 90 GLU A N 1
ATOM 643 C CA . GLU A 1 90 ? -5.881 0.537 22.475 1.00 91.25 90 GLU A CA 1
ATOM 644 C C . GLU A 1 90 ? -7.146 0.919 23.272 1.00 91.25 90 GLU A C 1
ATOM 646 O O . GLU A 1 90 ? -7.125 1.780 24.148 1.00 91.25 90 GLU A O 1
ATOM 651 N N . GLY A 1 91 ? -8.286 0.300 22.957 1.00 90.06 91 GLY A N 1
ATOM 652 C CA . GLY A 1 91 ? -9.586 0.605 23.548 1.00 90.06 91 GLY A CA 1
ATOM 653 C C . GLY A 1 91 ? -10.502 1.298 22.549 1.00 90.06 91 GLY A C 1
ATOM 654 O O . GLY A 1 91 ? -10.625 0.855 21.406 1.00 90.06 91 GLY A O 1
ATOM 655 N N . ARG A 1 92 ? -11.198 2.354 22.984 1.00 88.50 92 ARG A N 1
ATOM 656 C CA . ARG A 1 92 ? -12.152 3.093 22.147 1.00 88.50 92 ARG A CA 1
ATOM 657 C C . ARG A 1 92 ? -11.906 4.591 22.225 1.00 88.50 92 ARG A C 1
ATOM 659 O O . ARG A 1 92 ? -11.795 5.134 23.320 1.00 88.50 92 ARG A O 1
ATOM 666 N N . ARG A 1 93 ? -11.911 5.257 21.073 1.00 87.06 93 ARG A N 1
ATOM 667 C CA . ARG A 1 93 ? -11.970 6.719 20.962 1.00 87.06 93 ARG A CA 1
ATOM 668 C C . ARG A 1 93 ? -13.283 7.077 20.285 1.00 87.06 93 ARG A C 1
ATOM 670 O O . ARG A 1 93 ? -13.610 6.493 19.259 1.00 87.06 93 ARG A O 1
ATOM 677 N N . ASP A 1 94 ? -14.074 7.941 20.913 1.00 87.19 94 ASP A N 1
ATOM 678 C CA . ASP A 1 94 ? -15.412 8.305 20.424 1.00 87.19 94 ASP A CA 1
ATOM 679 C C . ASP A 1 94 ? -16.297 7.072 20.143 1.00 87.19 94 ASP A C 1
ATOM 681 O O . ASP A 1 94 ? -17.027 7.000 19.162 1.00 87.19 94 ASP A O 1
ATOM 685 N N . GLN A 1 95 ? -16.202 6.064 21.024 1.00 89.31 95 GLN A N 1
ATOM 686 C CA . GLN A 1 95 ? -16.866 4.749 20.939 1.00 89.31 95 GLN A CA 1
ATOM 687 C C . GLN A 1 95 ? -16.403 3.826 19.794 1.00 89.31 95 GLN A C 1
ATOM 689 O O . GLN A 1 95 ? -16.792 2.652 19.778 1.00 89.31 95 GLN A O 1
ATOM 694 N N . VAL A 1 96 ? -15.524 4.294 18.909 1.00 94.50 96 VAL A N 1
ATOM 695 C CA . VAL A 1 96 ? -14.916 3.518 17.821 1.00 94.50 96 VAL A CA 1
ATOM 696 C C . VAL A 1 96 ? -13.703 2.744 18.357 1.00 94.50 96 VAL A C 1
ATOM 698 O O . VAL A 1 96 ? -12.860 3.349 19.024 1.00 94.50 96 VAL A O 1
ATOM 701 N N . PRO A 1 97 ? -13.591 1.421 18.125 1.00 95.81 97 PRO A N 1
ATOM 702 C CA . PRO A 1 97 ? -12.414 0.655 18.535 1.00 95.81 97 PRO A CA 1
ATOM 703 C C . PRO A 1 97 ? -11.155 1.151 17.815 1.00 95.81 97 PRO A C 1
ATOM 705 O O . PRO A 1 97 ? -11.162 1.322 16.595 1.00 95.81 97 PRO A O 1
ATOM 708 N N . THR A 1 98 ? -10.081 1.368 18.575 1.00 97.38 98 THR A N 1
ATOM 709 C CA . THR A 1 98 ? -8.805 1.883 18.064 1.00 97.38 98 THR A CA 1
ATOM 710 C C . THR A 1 98 ? -7.763 0.781 18.013 1.00 97.38 98 THR A C 1
ATOM 712 O O . THR A 1 98 ? -7.388 0.234 19.048 1.00 97.38 98 THR A O 1
ATOM 715 N N . PHE A 1 99 ? -7.257 0.505 16.819 1.00 97.62 99 PHE A N 1
ATOM 716 C CA . PHE A 1 99 ? -6.164 -0.420 16.572 1.00 97.62 99 PHE A CA 1
ATOM 717 C C . PHE A 1 99 ? -4.894 0.366 16.263 1.00 97.62 99 PHE A C 1
ATOM 719 O O . PHE A 1 99 ? -4.895 1.226 15.380 1.00 97.62 99 PHE A O 1
ATOM 726 N N . SER A 1 100 ? -3.822 0.077 16.992 1.00 97.38 100 SER A N 1
ATOM 727 C CA . SER A 1 100 ? -2.503 0.661 16.768 1.00 97.38 100 SER A CA 1
ATOM 728 C C . SER A 1 100 ? -1.562 -0.365 16.148 1.00 97.38 100 SER A C 1
ATOM 730 O O . SER A 1 100 ? -1.701 -1.570 16.371 1.00 97.38 100 SER A O 1
ATOM 732 N N . VAL A 1 101 ? -0.600 0.117 15.367 1.00 97.12 101 VAL A N 1
ATOM 733 C CA . VAL A 1 101 ? 0.486 -0.684 14.800 1.00 97.12 101 VAL A CA 1
ATOM 734 C C . VAL A 1 101 ? 1.749 0.155 14.672 1.00 97.12 101 VAL A C 1
ATOM 736 O O . VAL A 1 101 ? 1.680 1.350 14.388 1.00 97.12 101 VAL A O 1
ATOM 739 N N . ARG A 1 102 ? 2.919 -0.461 14.854 1.00 95.19 102 ARG A N 1
ATOM 740 C CA . ARG A 1 102 ? 4.214 0.146 14.523 1.00 95.19 102 ARG A CA 1
ATOM 741 C C . ARG A 1 102 ? 4.670 -0.326 13.147 1.00 95.19 102 ARG A C 1
ATOM 743 O O . ARG A 1 102 ? 4.548 -1.500 12.796 1.00 95.19 102 ARG A O 1
ATOM 750 N N . ILE A 1 103 ? 5.227 0.594 12.373 1.00 94.00 103 ILE A N 1
ATOM 751 C CA . ILE A 1 103 ? 5.865 0.271 11.092 1.00 94.00 103 ILE A CA 1
ATOM 752 C C . ILE A 1 103 ? 7.349 -0.007 11.298 1.00 94.00 103 ILE A C 1
ATOM 754 O O . ILE A 1 103 ? 7.979 0.535 12.209 1.00 94.00 103 ILE A O 1
ATOM 758 N N . ALA A 1 104 ? 7.912 -0.868 10.458 1.00 90.81 104 ALA A N 1
ATOM 759 C CA . ALA A 1 104 ? 9.316 -1.216 10.544 1.00 90.81 104 ALA A CA 1
ATOM 760 C C . ALA A 1 104 ? 10.192 -0.168 9.849 1.00 90.81 104 ALA A C 1
ATOM 762 O O . ALA A 1 104 ? 9.805 0.395 8.821 1.00 90.81 104 ALA A O 1
ATOM 763 N N . HIS A 1 105 ? 11.395 0.038 10.384 1.00 87.56 105 HIS A N 1
ATOM 764 C CA . HIS A 1 105 ? 12.451 0.822 9.747 1.00 87.56 105 HIS A CA 1
ATOM 765 C C . HIS A 1 105 ? 12.857 0.248 8.384 1.00 87.56 105 HIS A C 1
ATOM 767 O O . HIS A 1 105 ? 12.789 -0.963 8.148 1.00 87.56 105 HIS A O 1
ATOM 773 N N . ASP A 1 106 ? 13.380 1.106 7.511 1.00 83.56 106 ASP A N 1
ATOM 774 C CA . ASP A 1 106 ? 14.039 0.663 6.284 1.00 83.56 106 ASP A CA 1
ATOM 775 C C . ASP A 1 106 ? 15.145 -0.352 6.611 1.00 83.56 106 ASP A C 1
ATOM 777 O O . ASP A 1 106 ? 16.034 -0.088 7.425 1.00 83.56 106 ASP A O 1
ATOM 781 N N . CYS A 1 107 ? 15.112 -1.501 5.928 1.00 76.19 107 CYS A N 1
ATOM 782 C CA . CYS A 1 107 ? 16.029 -2.620 6.164 1.00 76.19 107 CYS A CA 1
ATOM 783 C C . CYS A 1 107 ? 15.963 -3.182 7.600 1.00 76.19 107 CYS A C 1
ATOM 785 O O . CYS A 1 107 ? 16.995 -3.558 8.157 1.00 76.19 107 CYS A O 1
ATOM 787 N N . HIS A 1 108 ? 14.764 -3.246 8.188 1.00 76.00 108 HIS A N 1
ATOM 788 C CA . HIS A 1 108 ? 14.521 -3.836 9.506 1.00 76.00 108 HIS A CA 1
ATOM 789 C C . HIS A 1 108 ? 15.229 -5.191 9.696 1.00 76.00 108 HIS A C 1
ATOM 791 O O . HIS A 1 108 ? 15.227 -6.037 8.799 1.00 76.00 108 HIS A O 1
ATOM 797 N N . ASN A 1 109 ? 15.851 -5.375 10.865 1.00 71.94 109 ASN A N 1
ATOM 798 C CA . ASN A 1 109 ? 16.652 -6.548 11.246 1.00 71.94 109 ASN A CA 1
ATOM 799 C C . ASN A 1 109 ? 17.862 -6.856 10.345 1.00 71.94 109 ASN A C 1
ATOM 801 O O . ASN A 1 109 ? 18.444 -7.937 10.430 1.00 71.94 109 ASN A O 1
ATOM 805 N N . LEU A 1 110 ? 18.292 -5.901 9.513 1.00 71.31 110 LEU A N 1
ATOM 806 C CA . LEU A 1 110 ? 19.533 -5.987 8.747 1.00 71.31 110 LEU A CA 1
ATOM 807 C C . LEU A 1 110 ? 20.571 -4.997 9.286 1.00 71.31 110 LEU A C 1
ATOM 809 O O . LEU A 1 110 ? 20.248 -3.933 9.810 1.00 71.31 110 LEU A O 1
ATOM 813 N N . SER A 1 111 ? 21.852 -5.310 9.081 1.00 63.34 111 SER A N 1
ATOM 814 C CA . SER A 1 111 ? 23.000 -4.515 9.555 1.00 63.34 111 SER A CA 1
ATOM 815 C C . SER A 1 111 ? 23.054 -3.067 9.045 1.00 63.34 111 SER A C 1
ATOM 817 O O . SER A 1 111 ? 23.856 -2.275 9.531 1.00 63.34 111 SER A O 1
ATOM 819 N N . LYS A 1 112 ? 22.217 -2.714 8.061 1.00 65.19 112 LYS A N 1
ATOM 820 C CA . LYS A 1 112 ? 22.097 -1.374 7.467 1.00 65.19 112 LYS A CA 1
ATOM 821 C C . LYS A 1 112 ? 20.745 -0.712 7.760 1.00 65.19 112 LYS A C 1
ATOM 823 O O . LYS A 1 112 ? 20.300 0.099 6.948 1.00 65.19 112 LYS A O 1
ATOM 828 N N . SER A 1 113 ? 20.088 -1.073 8.866 1.00 60.94 113 SER A N 1
ATOM 829 C CA . SER A 1 113 ? 18.840 -0.433 9.295 1.00 60.94 113 SER A CA 1
ATOM 830 C C . SER A 1 113 ? 19.002 1.089 9.298 1.00 60.94 113 SER A C 1
ATOM 832 O O . SER A 1 113 ? 19.945 1.617 9.894 1.00 60.94 113 SER A O 1
ATOM 834 N N . ARG A 1 114 ? 18.120 1.801 8.594 1.00 67.38 114 ARG A N 1
ATOM 835 C CA . ARG A 1 114 ? 18.124 3.272 8.568 1.00 67.38 114 ARG A CA 1
ATOM 836 C C . ARG A 1 114 ? 17.124 3.813 9.578 1.00 67.38 114 ARG A C 1
ATOM 838 O O . ARG A 1 114 ? 16.155 3.153 9.917 1.00 67.38 114 ARG A O 1
ATOM 845 N N . SER A 1 115 ? 17.348 5.041 10.036 1.00 70.25 115 SER A N 1
ATOM 846 C CA . SER A 1 115 ? 16.491 5.677 11.043 1.00 70.25 115 SER A CA 1
ATOM 847 C C . SER A 1 115 ? 15.174 6.230 10.493 1.00 70.25 115 SER A C 1
ATOM 849 O O . SER A 1 115 ? 14.275 6.521 11.273 1.00 70.25 115 SER A O 1
ATOM 851 N N . LYS A 1 116 ? 15.051 6.402 9.169 1.00 78.56 116 LYS A N 1
ATOM 852 C CA . LYS A 1 116 ? 13.837 6.944 8.548 1.00 78.56 116 LYS A CA 1
ATOM 853 C C . LYS A 1 116 ? 12.769 5.864 8.399 1.00 78.56 116 LYS A C 1
ATOM 855 O O . LYS A 1 116 ? 13.061 4.768 7.926 1.00 78.56 116 LYS A O 1
ATOM 860 N N . THR A 1 117 ? 11.537 6.227 8.741 1.00 86.81 117 THR A N 1
ATOM 861 C CA . THR A 1 117 ? 10.385 5.321 8.740 1.00 86.81 117 THR A CA 1
ATOM 862 C C . THR A 1 117 ? 9.151 6.080 8.266 1.00 86.81 117 THR A C 1
ATOM 864 O O . THR A 1 117 ? 8.713 7.016 8.932 1.00 86.81 117 THR A O 1
ATOM 867 N N . PHE A 1 118 ? 8.598 5.716 7.110 1.00 90.25 118 PHE A N 1
ATOM 868 C CA . PHE A 1 118 ? 7.423 6.400 6.537 1.00 90.25 118 PHE A CA 1
ATOM 869 C C . PHE A 1 118 ? 6.439 5.424 5.909 1.00 90.25 118 PHE A C 1
ATOM 871 O O . PHE A 1 118 ? 5.231 5.545 6.087 1.00 90.25 118 PHE A O 1
ATOM 878 N N . TRP A 1 119 ? 6.979 4.472 5.150 1.00 94.81 119 TRP A N 1
ATOM 879 C CA . TRP A 1 119 ? 6.202 3.546 4.350 1.00 94.81 119 TRP A CA 1
ATOM 880 C C . TRP A 1 119 ? 5.396 2.605 5.239 1.00 94.81 119 TRP A C 1
ATOM 882 O O . TRP A 1 119 ? 5.968 1.856 6.025 1.00 94.81 119 TRP A O 1
ATOM 892 N N . PHE A 1 120 ? 4.082 2.607 5.060 1.00 97.31 120 PHE A N 1
ATOM 893 C CA . PHE A 1 120 ? 3.190 1.571 5.557 1.00 97.31 120 PHE A CA 1
ATOM 894 C C . PHE A 1 120 ? 2.369 1.030 4.401 1.00 97.31 120 PHE A C 1
ATOM 896 O O . PHE A 1 120 ? 2.038 1.766 3.468 1.00 97.31 120 PHE A O 1
ATOM 903 N N . ASN A 1 121 ? 2.045 -0.253 4.480 1.00 97.94 121 ASN A N 1
ATOM 904 C CA . ASN A 1 121 ? 1.139 -0.908 3.552 1.00 97.94 121 ASN A CA 1
ATOM 905 C C . ASN A 1 121 ? 0.603 -2.172 4.221 1.00 97.94 121 ASN A C 1
ATOM 907 O O . ASN A 1 121 ? 1.377 -3.080 4.535 1.00 97.94 121 ASN A O 1
ATOM 911 N N . PHE A 1 122 ? -0.695 -2.196 4.499 1.00 98.56 122 PHE A N 1
ATOM 912 C CA . PHE A 1 122 ? -1.350 -3.303 5.186 1.00 98.56 122 PHE A CA 1
ATOM 913 C C . PHE A 1 122 ? -2.813 -3.428 4.752 1.00 98.56 122 PHE A C 1
ATOM 915 O O . PHE A 1 122 ? -3.444 -2.464 4.316 1.00 98.56 122 PHE A O 1
ATOM 922 N N . GLY A 1 123 ? -3.345 -4.635 4.875 1.00 98.38 123 GLY A N 1
ATOM 923 C CA . GLY A 1 123 ? -4.740 -4.980 4.666 1.00 98.38 123 GLY A CA 1
ATOM 924 C C . GLY A 1 123 ? -5.466 -5.214 5.985 1.00 98.38 123 GLY A C 1
ATOM 925 O O . GLY A 1 123 ? -4.870 -5.676 6.958 1.00 98.38 123 GLY A O 1
ATOM 926 N N . VAL A 1 124 ? -6.759 -4.909 5.997 1.00 98.38 124 VAL A N 1
ATOM 927 C CA . VAL A 1 124 ? -7.695 -5.225 7.075 1.00 98.38 124 VAL A CA 1
ATOM 928 C C . VAL A 1 124 ? -8.821 -6.070 6.494 1.00 98.38 124 VAL A C 1
ATOM 930 O O . VAL A 1 124 ? -9.579 -5.592 5.650 1.00 98.38 124 VAL A O 1
ATOM 933 N N . THR A 1 125 ? -8.942 -7.312 6.950 1.00 97.31 125 THR A N 1
ATOM 934 C CA . THR A 1 125 ? -9.980 -8.254 6.522 1.00 97.31 125 THR A CA 1
ATOM 935 C C . THR A 1 125 ? -10.904 -8.550 7.701 1.00 97.31 125 THR A C 1
ATOM 937 O O . THR A 1 125 ? -10.450 -9.083 8.715 1.00 97.31 125 THR A O 1
ATOM 940 N N . PRO A 1 126 ? -12.206 -8.245 7.621 1.00 95.94 126 PRO A N 1
ATOM 941 C CA . PRO A 1 126 ? -13.164 -8.761 8.588 1.00 95.94 126 PRO A CA 1
ATOM 942 C C . PRO A 1 126 ? -13.217 -10.293 8.507 1.00 95.94 126 PRO A C 1
ATOM 944 O O . PRO A 1 126 ? -13.480 -10.846 7.442 1.00 95.94 126 PRO A O 1
ATOM 947 N N . LEU A 1 127 ? -12.976 -10.987 9.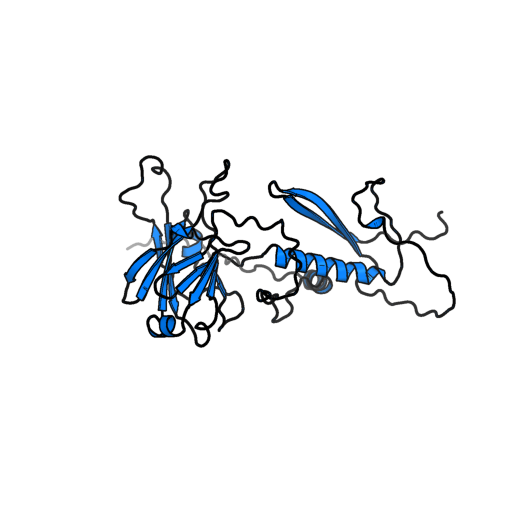623 1.00 93.31 127 LEU A N 1
ATOM 948 C CA . LEU A 1 127 ? -12.999 -12.458 9.658 1.00 93.31 127 LEU A CA 1
ATOM 949 C C . LEU A 1 127 ? -14.423 -13.009 9.567 1.00 93.31 127 LEU A C 1
ATOM 951 O O . LEU A 1 127 ? -14.658 -14.093 9.039 1.00 93.31 127 LEU A O 1
ATOM 955 N N . GLU A 1 128 ? -15.381 -12.244 10.084 1.00 87.38 128 GLU A N 1
ATOM 956 C CA . GLU A 1 128 ? -16.797 -12.558 10.012 1.00 87.38 128 GLU A CA 1
ATOM 957 C C . GLU A 1 128 ? -17.597 -11.291 9.697 1.00 87.38 128 GLU A C 1
ATOM 959 O O . GLU A 1 128 ? -17.304 -10.225 10.251 1.00 87.38 128 GLU A O 1
ATOM 964 N N . PRO A 1 129 ? -18.701 -11.389 8.933 1.00 82.94 129 PRO A N 1
ATOM 965 C CA . PRO A 1 129 ? -19.584 -10.246 8.688 1.00 82.94 129 PRO A CA 1
ATOM 966 C C . PRO A 1 129 ? -20.140 -9.610 9.974 1.00 82.94 129 PRO A C 1
ATOM 968 O O . PRO A 1 129 ? -20.571 -8.457 9.983 1.00 82.94 129 PRO A O 1
ATOM 971 N N . GLN A 1 130 ? -20.159 -10.364 11.080 1.00 86.12 130 GLN A N 1
ATOM 972 C CA . GLN A 1 130 ? -20.589 -9.869 12.385 1.00 86.12 130 GLN A CA 1
ATOM 973 C C . GLN A 1 130 ? -19.626 -8.814 12.953 1.00 86.12 130 GLN A C 1
ATOM 975 O O . GLN A 1 130 ? -20.091 -7.913 13.648 1.00 86.12 130 GLN A O 1
ATOM 980 N N . ALA A 1 131 ? -18.329 -8.875 12.629 1.00 85.62 131 ALA A N 1
ATOM 981 C CA . ALA A 1 131 ? -17.334 -7.912 13.098 1.00 85.62 131 ALA A CA 1
ATOM 982 C C . ALA A 1 131 ? -17.639 -6.502 12.572 1.00 85.62 131 ALA A C 1
ATOM 984 O O . ALA A 1 131 ? -17.715 -5.561 13.357 1.00 85.62 131 ALA A O 1
ATOM 985 N N . VAL A 1 132 ? -17.954 -6.367 11.277 1.00 87.88 132 VAL A N 1
ATOM 986 C CA . VAL A 1 132 ? -18.379 -5.085 10.680 1.00 87.88 132 VAL A CA 1
ATOM 987 C C . VAL A 1 132 ? -19.736 -4.630 11.223 1.00 87.88 132 VAL A C 1
ATOM 989 O O . VAL A 1 132 ? -19.953 -3.443 11.433 1.00 87.88 132 VAL A O 1
ATOM 992 N N . ARG A 1 133 ? -20.663 -5.553 11.518 1.00 87.31 133 ARG A N 1
ATOM 993 C CA . ARG A 1 133 ? -21.944 -5.186 12.155 1.00 87.31 133 ARG A CA 1
ATOM 994 C C . ARG A 1 133 ? -21.766 -4.639 13.574 1.00 87.31 133 ARG A C 1
ATOM 996 O O . ARG A 1 133 ? -22.488 -3.727 13.964 1.00 87.31 133 ARG A O 1
ATOM 1003 N N . GLN A 1 134 ? -20.844 -5.206 14.349 1.00 85.12 134 GLN A N 1
ATOM 1004 C CA . GLN A 1 134 ? -20.527 -4.754 15.710 1.00 85.12 134 GLN A CA 1
ATOM 1005 C C . GLN A 1 134 ? -19.674 -3.480 15.707 1.00 85.12 134 GLN A C 1
ATOM 1007 O O . GLN A 1 134 ? -19.800 -2.635 16.598 1.00 85.12 134 GLN A O 1
ATOM 1012 N N . HIS A 1 135 ? -18.816 -3.347 14.700 1.00 87.31 135 HIS A N 1
ATOM 1013 C CA . HIS A 1 135 ? -17.853 -2.271 14.525 1.00 87.31 135 HIS A CA 1
ATOM 1014 C C . HIS A 1 135 ? -17.915 -1.757 13.079 1.00 87.31 135 HIS A C 1
ATOM 1016 O O . HIS A 1 135 ? -17.038 -2.072 12.274 1.00 87.31 135 HIS A O 1
ATOM 1022 N N . PRO A 1 136 ? -18.945 -0.959 12.730 1.00 92.19 136 PRO A N 1
ATOM 1023 C CA . PRO A 1 136 ? -19.093 -0.413 11.375 1.00 92.19 136 PRO A CA 1
ATOM 1024 C C . PRO A 1 136 ? -17.970 0.563 11.014 1.00 92.19 136 PRO A C 1
ATOM 1026 O O . PRO A 1 136 ? -17.697 0.797 9.837 1.00 92.19 136 PRO A O 1
ATOM 1029 N N . SER A 1 137 ? -17.297 1.094 12.034 1.00 96.31 137 SER A N 1
ATOM 1030 C CA . SER A 1 137 ? -16.087 1.885 11.899 1.00 96.31 137 SER A CA 1
ATOM 1031 C C . SER A 1 137 ? -15.002 1.346 12.821 1.00 96.31 137 SER A C 1
ATOM 1033 O O . SER A 1 137 ? -15.286 0.860 13.921 1.00 96.31 137 SER A O 1
ATOM 1035 N N . ILE A 1 138 ? -13.758 1.495 12.383 1.00 96.88 138 ILE A N 1
ATOM 1036 C CA . ILE A 1 138 ? -12.554 1.248 13.174 1.00 96.88 138 ILE A CA 1
ATOM 1037 C C . ILE A 1 138 ? -11.636 2.458 13.074 1.00 96.88 138 ILE A C 1
ATOM 1039 O O . ILE A 1 138 ? -11.601 3.152 12.056 1.00 96.88 138 ILE A O 1
ATOM 1043 N N . ARG A 1 139 ? -10.869 2.709 14.129 1.00 97.94 139 ARG A N 1
ATOM 1044 C CA . ARG A 1 139 ? -9.817 3.715 14.125 1.00 97.94 139 ARG A CA 1
ATOM 1045 C C . ARG A 1 139 ? -8.473 3.016 13.974 1.00 97.94 139 ARG A C 1
ATOM 1047 O O . ARG A 1 139 ? -8.186 2.095 14.728 1.00 97.94 139 ARG A O 1
ATOM 1054 N N . LEU A 1 140 ? -7.663 3.451 13.018 1.00 98.25 140 LEU A N 1
ATOM 1055 C CA . LEU A 1 140 ? -6.312 2.942 12.783 1.00 98.25 140 LEU A CA 1
ATOM 1056 C C . LEU A 1 140 ? -5.303 4.005 13.214 1.00 98.25 140 LEU A C 1
ATOM 1058 O O . LEU A 1 140 ? -5.489 5.177 12.889 1.00 98.25 140 LEU A O 1
ATOM 1062 N N . ALA A 1 141 ? -4.263 3.604 13.943 1.00 97.38 141 ALA A N 1
ATOM 1063 C CA . ALA A 1 141 ? -3.160 4.459 14.369 1.00 97.38 141 ALA A CA 1
ATOM 1064 C C . ALA A 1 141 ? -1.813 3.820 14.003 1.00 97.38 141 ALA A C 1
ATOM 1066 O O . ALA A 1 141 ? -1.466 2.743 14.483 1.00 97.38 141 ALA A O 1
ATOM 1067 N N . VAL A 1 142 ? -1.052 4.488 13.142 1.00 97.00 142 VAL A N 1
ATOM 1068 C CA . VAL A 1 142 ? 0.265 4.055 12.672 1.00 97.00 142 VAL A CA 1
ATOM 1069 C C . VAL A 1 142 ? 1.337 4.833 13.428 1.00 97.00 142 VAL A C 1
ATOM 1071 O O . VAL A 1 142 ? 1.434 6.051 13.300 1.00 97.00 142 VAL A O 1
ATOM 1074 N N . HIS A 1 143 ? 2.133 4.120 14.220 1.00 94.56 143 HIS A N 1
ATOM 1075 C CA . HIS A 1 143 ? 3.169 4.654 15.105 1.00 94.56 143 HIS A CA 1
ATOM 1076 C C . HIS A 1 143 ? 4.576 4.474 14.529 1.00 94.56 143 HIS A C 1
ATOM 1078 O O . HIS A 1 143 ? 4.819 3.622 13.670 1.00 94.56 143 HIS A O 1
ATOM 1084 N N . GLY A 1 144 ? 5.533 5.223 15.083 1.00 89.31 144 GLY A N 1
ATOM 1085 C CA . GLY A 1 144 ? 6.950 5.108 14.730 1.00 89.31 144 GLY A CA 1
ATOM 1086 C C . GLY A 1 144 ? 7.315 5.805 13.421 1.00 89.31 144 GLY A C 1
ATOM 1087 O O . GLY A 1 144 ? 8.370 5.520 12.854 1.00 89.31 144 GLY A O 1
ATOM 1088 N N . MET A 1 145 ? 6.465 6.715 12.933 1.00 90.62 145 MET A N 1
ATOM 1089 C CA . MET A 1 145 ? 6.761 7.502 11.741 1.00 90.62 145 MET A CA 1
ATOM 1090 C C . MET A 1 145 ? 7.809 8.572 12.056 1.00 90.62 145 MET A C 1
ATOM 1092 O O . MET A 1 145 ? 7.795 9.212 13.107 1.00 90.62 145 MET A O 1
ATOM 1096 N N . SER A 1 146 ? 8.724 8.790 11.120 1.00 89.75 146 SER A N 1
ATOM 1097 C CA . SER A 1 146 ? 9.563 9.986 11.082 1.00 89.75 146 SER A CA 1
ATOM 1098 C C . SER A 1 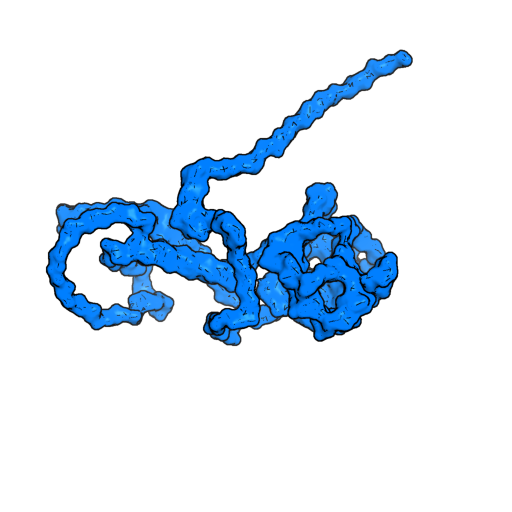146 ? 8.721 11.209 10.689 1.00 89.75 146 SER A C 1
ATOM 1100 O O . SER A 1 146 ? 7.693 11.055 10.031 1.00 89.75 146 SER A O 1
ATOM 1102 N N . SER A 1 147 ? 9.163 12.425 11.045 1.00 88.38 147 SER A N 1
ATOM 1103 C CA . SER A 1 147 ? 8.394 13.648 10.746 1.00 88.38 147 SER A CA 1
ATOM 1104 C C . SER A 1 147 ? 8.079 13.795 9.251 1.00 88.38 147 SER A C 1
ATOM 1106 O O . SER A 1 147 ? 8.967 13.676 8.402 1.00 88.38 147 SER A O 1
ATOM 1108 N N . GLN A 1 148 ? 6.811 14.074 8.960 1.00 84.81 148 GLN A N 1
ATOM 1109 C CA . GLN A 1 148 ? 6.207 14.385 7.664 1.00 84.81 148 GLN A CA 1
ATOM 1110 C C . GLN A 1 148 ? 5.253 15.592 7.783 1.00 84.81 148 GLN A C 1
ATOM 1112 O O . GLN A 1 148 ? 4.273 15.666 7.049 1.00 84.81 148 GLN A O 1
ATOM 1117 N N . GLU A 1 149 ? 5.522 16.525 8.707 1.00 80.00 149 GLU A N 1
ATOM 1118 C CA . GLU A 1 149 ? 4.652 17.684 9.000 1.00 80.00 149 GLU A CA 1
ATOM 1119 C C . GLU A 1 149 ? 4.222 18.425 7.727 1.00 80.00 149 GLU A C 1
ATOM 1121 O O . GLU A 1 149 ? 3.030 18.496 7.450 1.00 80.00 149 GLU A O 1
ATOM 1126 N N . ASN A 1 150 ? 5.176 18.819 6.874 1.00 83.19 150 ASN A N 1
ATOM 1127 C CA . ASN A 1 150 ? 4.875 19.513 5.615 1.00 83.19 150 ASN A CA 1
ATOM 1128 C C . ASN A 1 150 ? 3.899 18.740 4.708 1.00 83.19 150 ASN A C 1
ATOM 1130 O O . ASN A 1 150 ? 3.063 19.338 4.046 1.00 83.19 150 ASN A O 1
ATOM 1134 N N . LEU A 1 151 ? 4.004 17.407 4.656 1.00 86.06 151 LEU A N 1
ATOM 1135 C CA . LEU A 1 151 ? 3.197 16.592 3.748 1.00 86.06 151 LEU A CA 1
ATOM 1136 C C . LEU A 1 151 ? 1.723 16.601 4.178 1.00 86.06 151 LEU A C 1
ATOM 1138 O O . LEU A 1 151 ? 0.837 16.830 3.358 1.00 86.06 151 LEU A O 1
ATOM 1142 N N . PHE A 1 152 ? 1.462 16.370 5.465 1.00 83.88 152 PHE A N 1
ATOM 1143 C CA . PHE A 1 152 ? 0.099 16.313 5.994 1.00 83.88 152 PHE A CA 1
ATOM 1144 C C . PHE A 1 152 ? -0.517 17.708 6.191 1.00 83.88 152 PHE A C 1
ATOM 1146 O O . PHE A 1 152 ? -1.727 17.854 6.025 1.00 83.88 152 PHE A O 1
ATOM 1153 N N . GLU A 1 153 ? 0.294 18.738 6.460 1.00 78.56 153 GLU A N 1
ATOM 1154 C CA . GLU A 1 153 ? -0.143 20.143 6.433 1.00 78.56 153 GLU A CA 1
ATOM 1155 C C . GLU A 1 153 ? -0.622 20.564 5.036 1.00 78.56 153 GLU A C 1
ATOM 1157 O O . GLU A 1 153 ? -1.646 21.238 4.907 1.00 78.56 153 GLU A O 1
ATOM 1162 N N . ASP A 1 154 ? 0.034 20.072 3.981 1.00 84.00 154 ASP A N 1
ATOM 1163 C CA . ASP A 1 154 ? -0.363 20.286 2.584 1.00 84.00 154 ASP A CA 1
ATOM 1164 C C . ASP A 1 154 ? -1.522 19.367 2.132 1.00 84.00 154 ASP A C 1
ATOM 1166 O O . ASP A 1 154 ? -1.720 19.121 0.940 1.00 84.00 154 ASP A O 1
ATOM 1170 N N . SER A 1 155 ? -2.338 18.879 3.077 1.00 81.56 155 SER A N 1
ATOM 1171 C CA . SER A 1 155 ? -3.542 18.068 2.827 1.00 81.56 155 SER A CA 1
ATOM 1172 C C . SER A 1 155 ? -3.282 16.743 2.104 1.00 81.56 155 SER A C 1
ATOM 1174 O O . SER A 1 155 ? -4.183 16.189 1.468 1.00 81.56 155 SER A O 1
ATOM 1176 N N . TYR A 1 156 ? -2.065 16.205 2.193 1.00 89.06 156 TYR A N 1
ATOM 1177 C CA . TYR A 1 156 ? -1.807 14.853 1.723 1.00 89.06 156 TYR A CA 1
ATOM 1178 C C . TYR A 1 156 ? -2.604 13.846 2.543 1.00 89.06 156 TYR A C 1
ATOM 1180 O O . TYR A 1 156 ? -2.594 13.890 3.774 1.00 89.06 156 TYR A O 1
ATOM 1188 N N . THR A 1 157 ? -3.224 12.881 1.868 1.00 93.81 157 THR A N 1
ATOM 1189 C CA . THR A 1 157 ? -3.822 11.730 2.537 1.00 93.81 157 THR A CA 1
ATOM 1190 C C . THR A 1 157 ? -3.277 10.419 1.986 1.00 93.81 157 THR A C 1
ATOM 1192 O O . THR A 1 157 ? -2.975 10.337 0.789 1.00 93.81 157 THR A O 1
ATOM 1195 N N . PRO A 1 158 ? -3.143 9.381 2.833 1.00 96.56 158 PRO A N 1
ATOM 1196 C CA . PRO A 1 158 ? -2.819 8.043 2.366 1.00 96.56 158 PRO A CA 1
ATOM 1197 C C . PRO A 1 158 ? -3.825 7.542 1.333 1.00 96.56 158 PRO A C 1
ATOM 1199 O O . PRO A 1 158 ? -4.920 8.094 1.175 1.00 96.56 158 PRO A O 1
ATOM 1202 N N . VAL A 1 159 ? -3.464 6.466 0.644 1.00 97.12 159 VAL A N 1
ATOM 1203 C CA . VAL A 1 159 ? -4.343 5.833 -0.337 1.00 97.12 159 VAL A CA 1
ATOM 1204 C C . VAL A 1 159 ? -5.002 4.584 0.234 1.00 97.12 159 VAL A C 1
ATOM 1206 O O . VAL A 1 159 ? -4.444 3.889 1.085 1.00 97.12 159 VAL A O 1
ATOM 1209 N N . MET A 1 160 ? -6.196 4.292 -0.267 1.00 97.94 160 MET A N 1
ATOM 1210 C CA . MET A 1 160 ? -6.995 3.137 0.115 1.00 97.94 160 MET A CA 1
ATOM 1211 C C . MET A 1 160 ? -7.507 2.408 -1.126 1.00 97.94 160 MET A C 1
ATOM 1213 O O . MET A 1 160 ? -7.852 3.040 -2.127 1.00 97.94 160 MET A O 1
ATOM 1217 N N . TRP A 1 161 ? -7.603 1.086 -1.016 1.00 97.56 161 TRP A N 1
ATOM 1218 C CA . TRP A 1 161 ? -8.381 0.212 -1.891 1.00 97.56 161 TRP A CA 1
ATOM 1219 C C . TRP A 1 161 ? -9.379 -0.578 -1.039 1.00 97.56 161 TRP A C 1
ATOM 1221 O O . TRP A 1 161 ? -9.014 -1.042 0.040 1.00 97.56 161 TRP A O 1
ATOM 1231 N N . SER A 1 162 ? -10.614 -0.771 -1.502 1.00 95.75 162 SER A N 1
ATOM 1232 C CA . SER A 1 162 ? -11.594 -1.620 -0.806 1.00 95.75 162 SER A CA 1
ATOM 1233 C C . SER A 1 162 ? -12.430 -2.451 -1.785 1.00 95.75 162 SER A C 1
ATOM 1235 O O . SER A 1 162 ? -12.534 -2.091 -2.960 1.00 95.75 162 SER A O 1
ATOM 1237 N N . PRO A 1 163 ? -13.090 -3.534 -1.333 1.00 94.00 163 PRO A N 1
ATOM 1238 C CA . PRO A 1 163 ? -14.019 -4.291 -2.173 1.00 94.00 163 PRO A CA 1
ATOM 1239 C C . PRO A 1 163 ? -15.142 -3.430 -2.774 1.00 94.00 163 PRO A C 1
ATOM 1241 O O . PRO A 1 163 ? -15.499 -3.599 -3.940 1.00 94.00 163 PRO A O 1
ATOM 1244 N N . SER A 1 164 ? -15.679 -2.476 -2.007 1.00 91.31 164 SER A N 1
ATOM 1245 C CA . SER A 1 164 ? -16.698 -1.530 -2.480 1.00 91.31 164 SER A CA 1
ATOM 1246 C C . SER A 1 164 ? -16.154 -0.457 -3.432 1.00 91.31 164 SER A C 1
ATOM 1248 O O . SER A 1 164 ? -16.925 0.141 -4.188 1.00 91.31 164 SER A O 1
ATOM 1250 N N . ARG A 1 165 ? -14.839 -0.204 -3.422 1.00 91.19 165 ARG A N 1
ATOM 1251 C CA . ARG A 1 165 ? -14.148 0.766 -4.284 1.00 91.19 165 ARG A CA 1
ATOM 1252 C C . ARG A 1 165 ? -12.834 0.156 -4.799 1.00 91.19 165 ARG A C 1
ATOM 1254 O O . ARG A 1 165 ? -11.767 0.460 -4.261 1.00 91.19 165 ARG A O 1
ATOM 1261 N N . PRO A 1 166 ? -12.892 -0.698 -5.841 1.00 91.88 166 PRO A N 1
ATOM 1262 C CA . PRO A 1 166 ? -11.779 -1.561 -6.240 1.00 91.88 166 PRO A CA 1
ATOM 1263 C C . PRO A 1 166 ? -10.714 -0.836 -7.083 1.00 91.88 166 PRO A C 1
ATOM 1265 O O . PRO A 1 166 ? -10.227 -1.351 -8.089 1.00 91.88 166 PRO A O 1
ATOM 1268 N N . PHE A 1 167 ? -10.334 0.372 -6.678 1.00 91.94 167 PHE A N 1
ATOM 1269 C CA . PHE A 1 167 ? -9.231 1.143 -7.237 1.00 91.94 167 PHE A CA 1
ATOM 1270 C C . PHE A 1 167 ? -8.568 1.958 -6.125 1.00 91.94 167 PHE A C 1
ATOM 1272 O O . PHE A 1 167 ? -9.232 2.411 -5.195 1.00 91.94 167 PHE A O 1
ATOM 1279 N N . TRP A 1 168 ? -7.253 2.146 -6.228 1.00 95.00 168 TRP A N 1
ATOM 1280 C CA . TRP A 1 168 ? -6.524 2.993 -5.292 1.00 95.00 168 TRP A CA 1
ATOM 1281 C C . TRP A 1 168 ? -6.950 4.450 -5.446 1.00 95.00 168 TRP A C 1
ATOM 1283 O O . TRP A 1 168 ? -6.973 4.984 -6.556 1.00 95.00 168 TRP A O 1
ATOM 1293 N N . GLN A 1 169 ? -7.246 5.100 -4.330 1.00 94.38 169 GLN A N 1
ATOM 1294 C CA . GLN A 1 169 ? -7.571 6.521 -4.283 1.00 94.38 169 GLN A CA 1
ATOM 1295 C C . GLN A 1 169 ? -7.137 7.124 -2.955 1.00 94.38 169 GLN A C 1
ATOM 1297 O O . GLN A 1 169 ? -7.020 6.415 -1.957 1.00 94.38 169 GLN A O 1
ATOM 1302 N N . HIS A 1 170 ? -6.945 8.439 -2.936 1.00 95.75 170 HIS A N 1
ATOM 1303 C CA . HIS A 1 170 ? -6.728 9.174 -1.698 1.00 95.75 170 HIS A CA 1
ATOM 1304 C C . HIS A 1 170 ? -7.920 9.023 -0.756 1.00 95.75 170 HIS A C 1
ATOM 1306 O O . HIS A 1 170 ? -9.079 9.036 -1.174 1.00 95.75 170 HIS A O 1
ATOM 1312 N N . MET A 1 171 ? -7.622 8.868 0.526 1.00 94.56 171 MET A N 1
ATOM 1313 C CA . MET A 1 171 ? -8.641 8.786 1.556 1.00 94.56 171 MET A CA 1
ATOM 1314 C C . MET A 1 171 ? -9.309 10.147 1.749 1.00 94.56 171 MET A C 1
ATOM 1316 O O . MET A 1 171 ? -8.639 11.159 1.949 1.00 94.56 171 MET A O 1
ATOM 1320 N N . GLU A 1 172 ? -10.639 10.151 1.743 1.00 91.31 172 GLU A N 1
ATOM 1321 C CA . GLU A 1 172 ? -11.475 11.319 2.035 1.00 91.31 172 GLU A CA 1
ATOM 1322 C C . GLU A 1 172 ? -11.857 11.323 3.522 1.00 91.31 172 GLU A C 1
ATOM 1324 O O . GLU A 1 172 ? -13.025 11.189 3.886 1.00 91.31 172 GLU A O 1
ATOM 1329 N N . VAL A 1 173 ? -10.854 11.387 4.400 1.00 91.06 173 VAL A N 1
ATOM 1330 C CA . VAL A 1 173 ? -11.052 11.365 5.857 1.00 91.06 173 VAL A CA 1
ATOM 1331 C C . VAL A 1 173 ? -10.176 12.403 6.540 1.00 91.06 173 VAL A C 1
ATOM 1333 O O . VAL A 1 173 ? -9.120 12.776 6.033 1.00 91.06 173 VAL A O 1
ATOM 1336 N N . GLU A 1 174 ? -10.604 12.834 7.721 1.00 91.81 174 GLU A N 1
ATOM 1337 C CA . GLU A 1 174 ? -9.772 13.646 8.601 1.00 91.81 174 GLU A CA 1
ATOM 1338 C C . GLU A 1 174 ? -8.626 12.796 9.168 1.00 91.81 174 GLU A C 1
ATOM 1340 O O . GLU A 1 174 ? -8.836 11.685 9.671 1.00 91.81 174 GLU A O 1
ATOM 1345 N N . LEU A 1 175 ? -7.407 13.323 9.061 1.00 94.25 175 LEU A N 1
ATOM 1346 C CA . LEU A 1 175 ? -6.204 12.706 9.599 1.00 94.25 175 LEU A CA 1
ATOM 1347 C C . LEU A 1 175 ? -5.836 13.367 10.922 1.00 94.25 175 LEU A C 1
ATOM 1349 O O . LEU A 1 175 ? -5.757 14.585 11.026 1.00 94.25 175 LEU A O 1
ATOM 1353 N N . ASP A 1 176 ? -5.546 12.541 11.916 1.00 93.38 176 ASP A N 1
ATOM 1354 C CA . ASP A 1 176 ? -4.923 12.950 13.167 1.00 93.38 176 ASP A CA 1
ATOM 1355 C C . ASP A 1 176 ? -3.435 12.609 13.072 1.00 93.38 176 ASP A C 1
ATOM 1357 O O . ASP A 1 176 ? -3.044 11.449 13.231 1.00 93.38 176 ASP A O 1
ATOM 1361 N N . TYR A 1 177 ? -2.626 13.612 12.741 1.00 93.31 177 TYR A N 1
ATOM 1362 C CA . TYR A 1 177 ? -1.175 13.501 12.670 1.00 93.31 177 TYR A CA 1
ATOM 1363 C C . TYR A 1 177 ? -0.544 14.348 13.773 1.00 93.31 177 TYR A C 1
ATOM 1365 O O . TYR A 1 177 ? -0.719 15.565 13.810 1.00 93.31 177 TYR A O 1
ATOM 1373 N N . HIS A 1 178 ? 0.188 13.713 14.685 1.00 91.31 178 HIS A N 1
ATOM 1374 C CA . HIS A 1 178 ? 0.805 14.406 15.812 1.00 91.31 178 HIS A CA 1
ATOM 1375 C C . HIS A 1 178 ? 2.099 13.733 16.258 1.00 91.31 178 HIS A C 1
ATOM 1377 O O . HIS A 1 178 ? 2.368 12.563 15.978 1.00 91.31 178 HIS A O 1
ATOM 1383 N N . ARG A 1 179 ? 2.918 14.495 16.983 1.00 90.81 179 ARG A N 1
ATOM 1384 C CA . ARG A 1 179 ? 4.137 13.982 17.602 1.00 90.81 179 ARG A CA 1
ATOM 1385 C C . ARG A 1 179 ? 3.783 13.041 18.751 1.00 90.81 179 ARG A C 1
ATOM 1387 O O . ARG A 1 179 ? 3.024 13.406 19.645 1.00 90.81 179 ARG A O 1
ATOM 1394 N N . GLU A 1 180 ? 4.375 11.855 18.758 1.00 84.69 180 GLU A N 1
ATOM 1395 C CA . GLU A 1 180 ? 4.230 10.895 19.845 1.00 84.69 180 GLU A CA 1
ATOM 1396 C C . GLU A 1 180 ? 4.929 11.434 21.100 1.00 84.69 180 GLU A C 1
ATOM 1398 O O . GLU A 1 180 ? 6.131 11.712 21.113 1.00 84.69 180 GLU A O 1
ATOM 1403 N N . HIS A 1 181 ? 4.168 11.607 22.177 1.00 69.25 181 HIS A N 1
ATOM 1404 C CA . HIS A 1 181 ? 4.706 12.009 23.471 1.00 69.25 181 HIS A CA 1
ATOM 1405 C C . HIS A 1 181 ? 5.092 10.756 24.265 1.00 69.25 181 HIS A C 1
ATOM 1407 O O . HIS A 1 181 ? 4.360 10.326 25.154 1.00 69.25 181 HIS A O 1
ATOM 1413 N N . SER A 1 182 ? 6.231 10.131 23.953 1.00 57.12 182 SER A N 1
ATOM 1414 C CA . SER A 1 182 ? 6.703 8.998 24.755 1.00 57.12 182 SER A CA 1
ATOM 1415 C C . SER A 1 182 ? 7.165 9.483 26.139 1.00 57.12 182 SER A C 1
ATOM 1417 O O . SER A 1 182 ? 8.167 10.189 26.245 1.00 57.12 182 SER A O 1
ATOM 1419 N N . ALA A 1 183 ? 6.483 9.070 27.212 1.00 45.78 183 ALA A N 1
ATOM 1420 C CA . ALA A 1 183 ? 6.964 9.247 28.592 1.00 45.78 183 ALA A CA 1
ATOM 1421 C C . ALA A 1 183 ? 8.178 8.347 28.925 1.00 45.78 183 ALA A C 1
ATOM 1423 O O . ALA A 1 183 ? 8.845 8.546 29.936 1.00 45.78 183 ALA A O 1
ATOM 1424 N N . TYR A 1 184 ? 8.466 7.373 28.056 1.00 42.44 184 TYR A N 1
ATOM 1425 C CA . TYR A 1 184 ? 9.501 6.354 28.209 1.00 42.44 184 TYR A CA 1
ATOM 1426 C C . TYR A 1 184 ? 10.269 6.176 26.896 1.00 42.44 184 TYR A C 1
ATOM 1428 O O . TYR A 1 184 ? 10.285 5.096 26.315 1.00 42.44 184 TYR A O 1
ATOM 1436 N N . SER A 1 185 ? 10.898 7.237 26.387 1.00 44.12 185 SER A N 1
ATOM 1437 C CA . SER A 1 185 ? 11.983 7.032 25.426 1.00 44.12 185 SER A CA 1
ATOM 1438 C C . SER A 1 185 ? 13.107 6.314 26.179 1.00 44.12 185 SER A C 1
ATOM 1440 O O . SER A 1 185 ? 13.733 6.919 27.058 1.00 44.12 185 SER A O 1
ATOM 1442 N N . HIS A 1 186 ? 13.333 5.027 25.894 1.00 44.69 186 HIS A N 1
ATOM 1443 C CA . HIS A 1 186 ? 14.539 4.332 26.343 1.00 44.69 186 HIS A CA 1
ATOM 1444 C C . HIS A 1 186 ? 15.755 5.191 25.969 1.00 44.69 186 HIS A C 1
ATOM 1446 O O . HIS A 1 186 ? 15.770 5.828 24.917 1.00 44.69 186 HIS A O 1
ATOM 1452 N N . GLU A 1 187 ? 16.749 5.274 26.854 1.00 45.47 187 GLU A N 1
ATOM 1453 C CA . GLU A 1 187 ? 17.801 6.301 26.792 1.00 45.47 187 GLU A CA 1
ATOM 1454 C C . GLU A 1 187 ? 18.646 6.291 25.504 1.00 45.47 187 GLU A C 1
ATOM 1456 O O . GLU A 1 187 ? 19.336 7.271 25.227 1.00 45.47 187 GLU A O 1
ATOM 1461 N N . GLU A 1 188 ? 18.538 5.237 24.693 1.00 46.00 188 GLU A N 1
ATOM 1462 C CA . GLU A 1 188 ? 19.192 5.073 23.391 1.00 46.00 188 GLU A CA 1
ATOM 1463 C C . GLU A 1 188 ? 18.417 5.720 22.215 1.00 46.00 188 GLU A C 1
ATOM 1465 O O . GLU A 1 188 ? 19.012 5.998 21.178 1.00 46.00 188 GLU A O 1
ATOM 1470 N N . GLU A 1 189 ? 17.131 6.062 22.382 1.00 51.03 189 GLU A N 1
ATOM 1471 C CA . GLU A 1 189 ? 16.273 6.747 21.386 1.00 51.03 189 GLU A CA 1
ATOM 1472 C C . GLU A 1 189 ? 16.084 8.254 21.675 1.00 51.03 189 GLU A C 1
ATOM 1474 O O . GLU A 1 189 ? 15.207 8.913 21.117 1.00 51.03 189 GLU A O 1
ATOM 1479 N N . LYS A 1 190 ? 16.934 8.854 22.519 1.00 44.38 190 LYS A N 1
ATOM 1480 C CA . LYS A 1 190 ? 16.872 10.275 22.939 1.00 44.38 190 LYS A CA 1
ATOM 1481 C C . LYS A 1 190 ? 17.056 11.325 21.815 1.00 44.38 190 LYS A C 1
ATOM 1483 O O . LYS A 1 190 ? 17.194 12.509 22.115 1.00 44.38 190 LYS A O 1
ATOM 1488 N N . GLY A 1 191 ? 17.074 10.937 20.537 1.00 50.81 191 GLY A N 1
ATOM 1489 C CA . GLY A 1 191 ? 17.442 11.814 19.416 1.00 50.81 191 GLY A CA 1
ATOM 1490 C C . GLY A 1 191 ? 16.358 12.119 18.377 1.00 50.81 191 GLY A C 1
ATOM 1491 O O . GLY A 1 191 ? 16.480 13.126 17.682 1.00 50.81 191 GLY A O 1
ATOM 1492 N N . SER A 1 192 ? 15.308 11.302 18.238 1.00 61.84 192 SER A N 1
ATOM 1493 C CA . SER A 1 192 ? 14.319 11.485 17.163 1.00 61.84 192 SER A CA 1
ATOM 1494 C C . SER A 1 192 ? 12.892 11.418 17.681 1.00 61.84 192 SER A C 1
ATOM 1496 O O . SER A 1 192 ? 12.433 10.367 18.120 1.00 61.84 192 SER A O 1
ATOM 1498 N N . ALA A 1 193 ? 12.176 12.537 17.575 1.00 71.12 193 ALA A N 1
ATOM 1499 C CA . ALA A 1 193 ? 10.733 12.560 17.754 1.00 71.12 193 ALA A CA 1
ATOM 1500 C C . ALA A 1 193 ? 10.060 11.581 16.777 1.00 71.12 193 ALA A C 1
ATOM 1502 O O . ALA A 1 193 ? 10.286 11.662 15.567 1.00 71.12 193 ALA A O 1
ATOM 1503 N N . GLN A 1 194 ? 9.237 10.683 17.314 1.00 86.56 194 GLN A N 1
ATOM 1504 C CA . GLN A 1 194 ? 8.358 9.812 16.540 1.00 86.56 194 GLN A CA 1
ATOM 1505 C C . GLN A 1 194 ? 6.991 10.479 16.381 1.00 86.56 194 GLN A C 1
ATOM 1507 O O . GLN A 1 194 ? 6.607 11.338 17.177 1.00 86.56 194 GLN A O 1
ATOM 1512 N N . TYR A 1 195 ? 6.280 10.113 15.324 1.00 92.00 195 TYR A N 1
ATOM 1513 C CA . TYR A 1 195 ? 4.973 10.653 14.983 1.00 92.00 195 TYR A CA 1
ATOM 1514 C C . TYR A 1 195 ? 3.971 9.521 14.801 1.00 92.00 195 TYR A C 1
ATOM 1516 O O . TYR A 1 195 ? 4.330 8.394 14.438 1.00 92.00 195 TYR A O 1
ATOM 1524 N N . VAL A 1 196 ? 2.713 9.857 15.058 1.00 93.75 196 VAL A N 1
ATOM 1525 C CA . VAL A 1 196 ? 1.561 8.988 14.863 1.00 93.75 196 VAL A CA 1
ATOM 1526 C C . VAL A 1 196 ? 0.702 9.586 13.763 1.00 93.75 196 VAL A C 1
ATOM 1528 O O . VAL A 1 196 ? 0.385 10.774 13.807 1.00 93.75 196 VAL A O 1
ATOM 1531 N N . LEU A 1 197 ? 0.311 8.759 12.798 1.00 95.62 197 LEU A N 1
ATOM 1532 C CA . LEU A 1 197 ? -0.739 9.072 11.836 1.00 95.62 197 LEU A CA 1
ATOM 1533 C C . LEU A 1 197 ? -1.935 8.180 12.119 1.00 95.62 197 LEU A C 1
ATOM 1535 O O . LEU A 1 197 ? -1.812 6.957 12.103 1.00 95.62 197 LEU A O 1
ATOM 1539 N N . ALA A 1 198 ? -3.102 8.769 12.334 1.00 96.19 198 ALA A N 1
ATOM 1540 C CA . ALA A 1 198 ? -4.275 7.998 12.680 1.00 96.19 198 ALA A CA 1
ATOM 1541 C C . ALA A 1 198 ? -5.535 8.524 11.993 1.00 96.19 198 ALA A C 1
ATOM 1543 O O . ALA A 1 198 ? -5.804 9.719 11.981 1.00 96.19 198 ALA A O 1
ATOM 1544 N N . TRP A 1 199 ? -6.401 7.629 11.528 1.00 97.44 199 TRP A N 1
ATOM 1545 C CA . TRP A 1 199 ? -7.684 7.968 10.897 1.00 97.44 199 TRP A CA 1
ATOM 1546 C C . TRP A 1 199 ? -8.794 7.005 11.324 1.00 97.44 199 TRP A C 1
ATOM 1548 O O . TRP A 1 199 ? -8.527 5.965 11.929 1.00 97.44 199 TRP A O 1
ATOM 1558 N N . THR A 1 200 ? -10.043 7.358 11.037 1.00 97.62 200 THR A N 1
ATOM 1559 C CA . THR A 1 200 ? -11.194 6.462 11.204 1.00 97.62 200 THR A CA 1
ATOM 1560 C C . THR A 1 200 ? -11.641 5.976 9.834 1.00 97.62 200 THR A C 1
ATOM 1562 O O . THR A 1 200 ? -11.850 6.774 8.923 1.00 97.62 200 THR A O 1
ATOM 1565 N N . HIS A 1 201 ? -11.784 4.664 9.682 1.00 96.75 201 HIS A N 1
ATOM 1566 C CA . HIS A 1 201 ? -12.346 4.036 8.497 1.00 96.75 201 HIS A CA 1
ATOM 1567 C C . HIS A 1 201 ? -13.742 3.507 8.812 1.00 96.75 201 HIS A C 1
ATOM 1569 O O . HIS A 1 201 ? -13.936 2.832 9.821 1.00 96.75 201 HIS A O 1
ATOM 1575 N N . THR A 1 202 ? -14.693 3.792 7.928 1.00 95.81 202 THR A N 1
ATOM 1576 C CA . THR A 1 202 ? -16.043 3.228 7.964 1.00 95.81 202 THR A CA 1
ATOM 1577 C C . THR A 1 202 ? -16.188 2.264 6.801 1.00 95.81 202 THR A C 1
ATOM 1579 O O . THR A 1 202 ? -15.972 2.656 5.654 1.00 95.81 202 THR A O 1
ATOM 1582 N N . PHE A 1 203 ? -16.568 1.027 7.102 1.00 94.75 203 PHE A N 1
ATOM 1583 C CA . PHE A 1 203 ? -16.754 -0.010 6.096 1.00 94.75 203 PHE A CA 1
ATOM 1584 C C . PHE A 1 203 ? -18.005 0.271 5.261 1.00 94.75 203 PHE A C 1
ATOM 1586 O O . PHE A 1 203 ? -19.090 0.529 5.792 1.00 94.75 203 PHE A O 1
ATOM 1593 N N . GLY A 1 204 ? -17.855 0.222 3.940 1.00 91.88 204 GLY A N 1
ATOM 1594 C CA . GLY A 1 204 ? -18.953 0.334 2.995 1.00 91.88 204 GLY A CA 1
ATOM 1595 C C . GLY A 1 204 ? -19.701 -0.992 2.800 1.00 91.88 204 GLY A C 1
ATOM 1596 O O . GLY A 1 204 ? -19.226 -2.061 3.196 1.00 91.88 204 GLY A O 1
ATOM 1597 N N . PRO A 1 205 ? -20.875 -0.962 2.144 1.00 90.69 205 PRO A N 1
ATOM 1598 C CA . PRO A 1 205 ? -21.561 -2.179 1.725 1.00 90.69 205 PRO A CA 1
ATOM 1599 C C . PRO A 1 205 ? -20.655 -3.049 0.837 1.00 90.69 205 PRO A C 1
ATOM 1601 O O . PRO A 1 205 ? -20.209 -2.599 -0.216 1.00 90.69 205 PRO A O 1
ATOM 1604 N N . GLY A 1 206 ? -20.409 -4.295 1.249 1.00 89.00 206 GLY A N 1
ATOM 1605 C CA . GLY A 1 206 ? -19.565 -5.255 0.528 1.00 89.00 206 GLY A CA 1
ATOM 1606 C C . GLY A 1 206 ? -18.121 -5.361 1.028 1.00 89.00 206 GLY A C 1
ATOM 1607 O O . GLY A 1 206 ? -17.448 -6.331 0.681 1.00 89.00 206 GLY A O 1
ATOM 1608 N N . ASP A 1 207 ? -17.657 -4.441 1.880 1.00 92.44 207 ASP A N 1
ATOM 1609 C CA . ASP A 1 207 ? -16.319 -4.535 2.486 1.00 92.44 207 ASP A CA 1
ATOM 1610 C C . ASP A 1 207 ? -16.239 -5.651 3.550 1.00 92.44 207 ASP A C 1
ATOM 1612 O O . ASP A 1 207 ? -15.158 -6.113 3.894 1.00 92.44 207 ASP A O 1
ATOM 1616 N N . ASP A 1 208 ? -17.382 -6.156 4.029 1.00 90.88 208 ASP A N 1
ATOM 1617 C CA . ASP A 1 208 ? -17.496 -7.235 5.022 1.00 90.88 208 ASP A CA 1
ATOM 1618 C C . ASP A 1 208 ? -17.088 -8.628 4.508 1.00 90.88 208 ASP A C 1
ATOM 1620 O O . ASP A 1 208 ? -17.157 -9.605 5.256 1.00 90.88 208 ASP A O 1
ATOM 1624 N N . ARG A 1 209 ? -16.696 -8.734 3.233 1.00 87.94 209 ARG A N 1
ATOM 1625 C CA . ARG A 1 209 ? -16.334 -9.992 2.554 1.00 87.94 209 ARG A CA 1
ATOM 1626 C C . ARG A 1 209 ? -14.949 -9.971 1.911 1.00 87.94 209 ARG A C 1
ATOM 1628 O O . ARG A 1 209 ? -14.629 -10.880 1.148 1.00 87.94 209 ARG A O 1
ATOM 1635 N N . GLY A 1 210 ? -14.152 -8.938 2.159 1.00 91.94 210 GLY A N 1
ATOM 1636 C CA . GLY A 1 210 ? -12.836 -8.805 1.551 1.00 91.94 210 GLY A CA 1
ATOM 1637 C C . GLY A 1 210 ? -11.900 -7.934 2.370 1.00 91.94 210 GLY A C 1
ATOM 1638 O O . GLY A 1 210 ? -12.226 -7.495 3.469 1.00 91.94 210 GLY A O 1
ATOM 1639 N N . THR A 1 211 ? -10.716 -7.706 1.821 1.00 96.50 211 THR A N 1
ATOM 1640 C CA . THR A 1 211 ? -9.662 -6.942 2.484 1.00 96.50 211 THR A CA 1
ATOM 1641 C C . THR A 1 211 ? -9.703 -5.489 2.037 1.00 96.50 211 THR A C 1
ATOM 1643 O O . THR A 1 211 ? -9.617 -5.210 0.846 1.00 96.50 211 THR A O 1
ATOM 1646 N N . THR A 1 212 ? -9.773 -4.551 2.975 1.00 98.00 212 THR A N 1
ATOM 1647 C CA . THR A 1 212 ? -9.507 -3.135 2.695 1.00 98.00 212 THR A CA 1
ATOM 1648 C C . THR A 1 212 ? -8.021 -2.872 2.902 1.00 98.00 212 THR A C 1
ATOM 1650 O O . THR A 1 212 ? -7.500 -3.130 3.985 1.00 98.00 212 THR A O 1
ATOM 1653 N N . PHE A 1 213 ? -7.332 -2.351 1.890 1.00 98.44 213 PHE A N 1
ATOM 1654 C CA . PHE A 1 213 ? -5.910 -2.026 1.968 1.00 98.44 213 PHE A CA 1
ATOM 1655 C C . PHE A 1 213 ? -5.687 -0.535 2.197 1.00 98.44 213 PHE A C 1
ATOM 1657 O O . PHE A 1 213 ? -6.386 0.308 1.633 1.00 98.44 213 PHE A O 1
ATOM 1664 N N . PHE A 1 214 ? -4.664 -0.229 2.989 1.00 98.56 214 PHE A N 1
ATOM 1665 C CA . PHE A 1 214 ? -4.200 1.117 3.295 1.00 98.56 214 PHE A CA 1
ATOM 1666 C C . PHE A 1 214 ? -2.707 1.193 3.018 1.00 98.56 214 PHE A C 1
ATOM 1668 O O . PHE A 1 214 ? -1.944 0.358 3.506 1.00 98.56 214 PHE A O 1
ATOM 1675 N N . ALA A 1 215 ? -2.282 2.212 2.279 1.00 98.19 215 ALA A N 1
ATOM 1676 C CA . ALA A 1 215 ? -0.875 2.427 1.983 1.00 98.19 215 ALA A CA 1
ATOM 1677 C C . ALA A 1 215 ? -0.509 3.905 2.084 1.00 98.19 215 ALA A C 1
ATOM 1679 O O . ALA A 1 215 ? -1.331 4.780 1.803 1.00 98.19 215 ALA A O 1
ATOM 1680 N N . PHE A 1 216 ? 0.744 4.177 2.458 1.00 96.75 216 PHE A N 1
ATOM 1681 C CA . PHE A 1 216 ? 1.263 5.540 2.562 1.00 96.75 216 PHE A CA 1
ATOM 1682 C C . PHE A 1 216 ? 1.071 6.298 1.244 1.00 96.75 216 PHE A C 1
ATOM 1684 O O . PHE A 1 216 ? 0.538 7.398 1.258 1.00 96.75 216 PHE A O 1
ATOM 1691 N N . CYS A 1 217 ? 1.423 5.673 0.115 1.00 94.94 217 CYS A N 1
ATOM 1692 C CA . CYS A 1 217 ? 1.157 6.139 -1.247 1.00 94.94 217 CYS A CA 1
ATOM 1693 C C . CYS A 1 217 ? 0.825 4.946 -2.165 1.00 94.94 217 CYS A C 1
ATOM 1695 O O . CYS A 1 217 ? 0.823 3.807 -1.701 1.00 94.94 217 CYS A O 1
ATOM 1697 N N . TYR A 1 218 ? 0.534 5.194 -3.451 1.00 95.69 218 TYR A N 1
ATOM 1698 C CA . TYR A 1 218 ? 0.201 4.144 -4.426 1.00 95.69 218 TYR A CA 1
ATOM 1699 C C . TYR A 1 218 ? 1.288 3.053 -4.469 1.00 95.69 218 TYR A C 1
ATOM 1701 O O . TYR A 1 218 ? 2.408 3.345 -4.900 1.00 95.69 218 TYR A O 1
ATOM 1709 N N . PRO A 1 219 ? 0.988 1.812 -4.039 1.00 94.31 219 PRO A N 1
ATOM 1710 C CA . PRO A 1 219 ? 1.946 0.724 -4.134 1.00 94.31 219 PRO A CA 1
ATOM 1711 C C . PRO A 1 219 ? 2.142 0.315 -5.596 1.00 94.31 219 PRO A C 1
ATOM 1713 O O . PRO A 1 219 ? 1.232 0.422 -6.416 1.00 94.31 219 PRO A O 1
ATOM 1716 N N . PHE A 1 220 ? 3.337 -0.181 -5.905 1.00 91.69 220 PHE A N 1
ATOM 1717 C CA . PHE A 1 220 ? 3.643 -0.821 -7.179 1.00 91.69 220 PHE A CA 1
ATOM 1718 C C . PHE A 1 220 ? 4.465 -2.074 -6.900 1.00 91.69 220 PHE A C 1
ATOM 1720 O O . PHE A 1 220 ? 5.633 -1.999 -6.507 1.00 91.69 220 PHE A O 1
ATOM 1727 N N . SER A 1 221 ? 3.821 -3.224 -7.031 1.00 89.56 221 SER A N 1
ATOM 1728 C CA . SER A 1 221 ? 4.415 -4.518 -6.733 1.00 89.56 221 SER A CA 1
ATOM 1729 C C . SER A 1 221 ? 5.405 -4.948 -7.813 1.00 89.56 221 SER A C 1
ATOM 1731 O O . SER A 1 221 ? 5.341 -4.570 -8.985 1.00 89.56 221 SER A O 1
ATOM 1733 N N . PHE A 1 222 ? 6.325 -5.818 -7.424 1.00 87.94 222 PHE A N 1
ATOM 1734 C CA . PHE A 1 222 ? 7.242 -6.495 -8.320 1.00 87.94 222 PHE A CA 1
ATOM 1735 C C . PHE A 1 222 ? 6.495 -7.329 -9.367 1.00 87.94 222 PHE A C 1
ATOM 1737 O O . PHE A 1 222 ? 6.918 -7.374 -10.519 1.00 87.94 222 PHE A O 1
ATOM 1744 N N . THR A 1 223 ? 5.368 -7.947 -9.011 1.00 85.38 223 THR A N 1
ATOM 1745 C CA . THR A 1 223 ? 4.527 -8.686 -9.966 1.00 85.38 223 THR A CA 1
ATOM 1746 C C . THR A 1 223 ? 3.927 -7.757 -11.023 1.00 85.38 223 THR A C 1
ATOM 1748 O O . THR 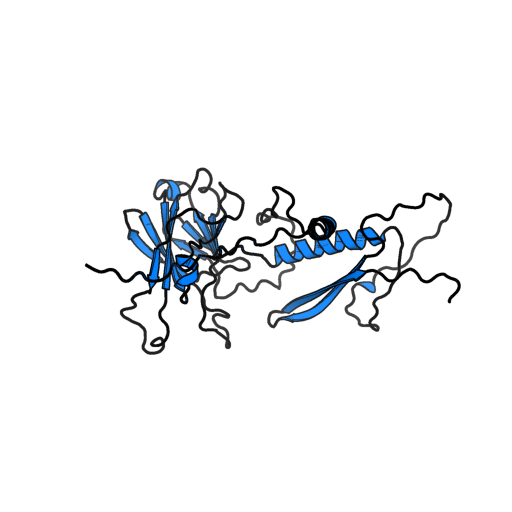A 1 223 ? 4.003 -8.063 -12.213 1.00 85.38 223 THR A O 1
ATOM 1751 N N . GLU A 1 224 ? 3.398 -6.593 -10.629 1.00 86.12 224 GLU A N 1
ATOM 1752 C CA . GLU A 1 224 ? 2.921 -5.574 -11.578 1.00 86.12 224 GLU A CA 1
ATOM 1753 C C . GLU A 1 224 ? 4.046 -5.091 -12.495 1.00 86.12 224 GLU A C 1
ATOM 1755 O O . GLU A 1 224 ? 3.853 -5.022 -13.711 1.00 86.12 224 GLU A O 1
ATOM 1760 N N . LEU A 1 225 ? 5.244 -4.853 -11.946 1.00 88.50 225 LEU A N 1
ATOM 1761 C CA . LEU A 1 225 ? 6.432 -4.552 -12.743 1.00 88.50 225 LEU A CA 1
ATOM 1762 C C . LEU A 1 225 ? 6.694 -5.648 -13.785 1.00 88.50 225 LEU A C 1
ATOM 1764 O O . LEU A 1 225 ? 6.837 -5.337 -14.966 1.00 88.50 225 LEU A O 1
ATOM 1768 N N . GLN A 1 226 ? 6.726 -6.923 -13.386 1.00 87.44 226 GLN A N 1
ATOM 1769 C CA . GLN A 1 226 ? 6.983 -8.027 -14.317 1.00 87.44 226 GLN A CA 1
ATOM 1770 C C . GLN A 1 226 ? 5.913 -8.122 -15.414 1.00 87.44 226 GLN A C 1
ATOM 1772 O O . GLN A 1 226 ? 6.254 -8.335 -16.579 1.00 87.44 226 GLN A O 1
ATOM 1777 N N . HIS A 1 227 ? 4.639 -7.889 -15.091 1.00 85.06 227 HIS A N 1
ATOM 1778 C CA . HIS A 1 227 ? 3.577 -7.820 -16.096 1.00 85.06 227 HIS A CA 1
ATOM 1779 C C . HIS A 1 227 ? 3.762 -6.649 -17.066 1.00 85.06 227 HIS A C 1
ATOM 1781 O O . HIS A 1 227 ? 3.609 -6.831 -18.275 1.00 85.06 227 HIS A O 1
ATOM 1787 N N . CYS A 1 228 ? 4.120 -5.460 -16.574 1.00 86.44 228 CYS A N 1
ATOM 1788 C CA . CYS A 1 228 ? 4.432 -4.310 -17.424 1.00 86.44 228 CYS A CA 1
ATOM 1789 C C . CYS A 1 228 ? 5.591 -4.614 -18.383 1.00 86.44 228 CYS A C 1
ATOM 1791 O O . CYS A 1 228 ? 5.493 -4.320 -19.575 1.00 86.44 228 CYS A O 1
ATOM 1793 N N . LEU A 1 229 ? 6.654 -5.251 -17.889 1.00 85.62 229 LEU A N 1
ATOM 1794 C CA . LEU A 1 229 ? 7.808 -5.633 -18.704 1.00 85.62 229 LEU A CA 1
ATOM 1795 C C . LEU A 1 229 ? 7.439 -6.671 -19.770 1.00 85.62 229 LEU A C 1
ATOM 1797 O O . LEU A 1 229 ? 7.792 -6.493 -20.933 1.00 85.62 229 LEU A O 1
ATOM 1801 N N . ALA A 1 230 ? 6.668 -7.700 -19.412 1.00 83.12 230 ALA A N 1
ATOM 1802 C CA . ALA A 1 230 ? 6.186 -8.704 -20.361 1.00 83.12 230 ALA A CA 1
ATOM 1803 C C . ALA A 1 230 ? 5.277 -8.093 -21.442 1.00 83.12 230 ALA A C 1
ATOM 1805 O O . ALA A 1 230 ? 5.367 -8.448 -22.619 1.00 83.12 230 ALA A O 1
ATOM 1806 N N . ARG A 1 231 ? 4.425 -7.127 -21.071 1.00 83.31 231 ARG A N 1
ATOM 1807 C CA . ARG A 1 231 ? 3.598 -6.383 -22.032 1.00 83.31 231 ARG A CA 1
ATOM 1808 C C . ARG A 1 231 ? 4.455 -5.576 -23.002 1.00 83.31 231 ARG A C 1
ATOM 1810 O O . ARG A 1 231 ? 4.218 -5.665 -24.206 1.00 83.31 231 ARG A O 1
ATOM 1817 N N . LEU A 1 232 ? 5.454 -4.843 -22.508 1.00 83.00 232 LEU A N 1
ATOM 1818 C CA . LEU A 1 232 ? 6.391 -4.096 -23.356 1.00 83.00 232 LEU A CA 1
ATOM 1819 C C . LEU A 1 232 ? 7.119 -5.018 -24.334 1.00 83.00 232 LEU A C 1
ATOM 1821 O O . LEU A 1 232 ? 7.153 -4.744 -25.531 1.00 83.00 232 LEU A O 1
ATOM 1825 N N . GLU A 1 233 ? 7.629 -6.140 -23.834 1.00 80.88 233 GLU A N 1
ATOM 1826 C CA . GLU A 1 233 ? 8.341 -7.134 -24.628 1.00 80.88 233 GLU A CA 1
ATOM 1827 C C . GLU A 1 233 ? 7.443 -7.745 -25.707 1.00 80.88 233 GLU A C 1
ATOM 1829 O O . GLU A 1 233 ? 7.831 -7.766 -26.871 1.00 80.88 233 GLU A O 1
ATOM 1834 N N . SER A 1 234 ? 6.215 -8.150 -25.369 1.00 77.25 234 SER A N 1
ATOM 1835 C CA . SER A 1 234 ? 5.260 -8.675 -26.354 1.00 77.25 234 SER A CA 1
ATOM 1836 C C . SER A 1 234 ? 4.877 -7.637 -27.413 1.00 77.25 234 SER A C 1
ATOM 1838 O O . SER A 1 234 ? 4.818 -7.964 -28.595 1.00 77.25 234 SER A O 1
ATOM 1840 N N . THR A 1 235 ? 4.682 -6.377 -27.013 1.00 78.62 235 THR A N 1
ATOM 1841 C CA . THR A 1 235 ? 4.245 -5.301 -27.913 1.00 78.62 235 THR A CA 1
ATOM 1842 C C . THR A 1 235 ? 5.351 -4.938 -28.897 1.00 78.62 235 THR A C 1
ATOM 1844 O O . THR A 1 235 ? 5.104 -4.841 -30.094 1.00 78.62 235 THR A O 1
ATOM 1847 N N . LEU A 1 236 ? 6.583 -4.779 -28.407 1.00 73.75 236 LEU A N 1
ATOM 1848 C CA . LEU A 1 236 ? 7.711 -4.319 -29.216 1.00 73.75 236 LEU A CA 1
ATOM 1849 C C . LEU A 1 236 ? 8.410 -5.462 -29.965 1.00 73.75 236 LEU A C 1
ATOM 1851 O O . LEU A 1 236 ? 8.961 -5.232 -31.038 1.00 73.75 236 LEU A O 1
ATOM 1855 N N . SER A 1 237 ? 8.326 -6.702 -29.472 1.00 67.06 237 SER A N 1
ATOM 1856 C CA . SER A 1 237 ? 8.821 -7.879 -30.205 1.00 67.06 237 SER A CA 1
ATOM 1857 C C . SER A 1 237 ? 7.840 -8.345 -31.283 1.00 67.06 237 SER A C 1
ATOM 1859 O O . SER A 1 237 ? 8.272 -8.823 -32.329 1.00 67.06 237 SER A O 1
ATOM 1861 N N . ALA A 1 238 ? 6.524 -8.172 -31.097 1.00 53.03 238 ALA A N 1
ATOM 1862 C CA . ALA A 1 238 ? 5.545 -8.471 -32.147 1.00 53.03 238 ALA A CA 1
ATOM 1863 C C . ALA A 1 238 ? 5.685 -7.534 -33.360 1.00 53.03 238 ALA A C 1
ATOM 1865 O O . ALA A 1 238 ? 5.455 -7.962 -34.491 1.00 53.03 238 ALA A O 1
ATOM 1866 N N . SER A 1 239 ? 6.151 -6.297 -33.159 1.00 49.53 239 SER A N 1
ATOM 1867 C CA . SER A 1 239 ? 6.492 -5.368 -34.246 1.00 49.53 239 SER A CA 1
ATOM 1868 C C . SER A 1 239 ? 7.638 -5.860 -35.148 1.00 49.53 239 SER A C 1
ATOM 1870 O O . SER A 1 239 ? 7.763 -5.384 -36.275 1.00 49.53 239 SER A O 1
ATOM 1872 N N . HIS A 1 240 ? 8.432 -6.849 -34.712 1.00 46.75 240 HIS A N 1
ATOM 1873 C CA . HIS A 1 240 ? 9.460 -7.508 -35.529 1.00 46.75 240 HIS A CA 1
ATOM 1874 C C . HIS A 1 240 ? 8.929 -8.669 -36.396 1.00 46.75 240 HIS A C 1
ATOM 1876 O O . HIS A 1 240 ? 9.653 -9.166 -37.257 1.00 46.75 240 HIS A O 1
ATOM 1882 N N . LEU A 1 241 ? 7.663 -9.093 -36.262 1.00 42.19 241 LEU A N 1
ATOM 1883 C CA . LEU A 1 241 ? 7.100 -10.177 -37.092 1.00 42.19 241 LEU A CA 1
ATOM 1884 C C . LEU A 1 241 ? 6.776 -9.764 -38.544 1.00 42.19 241 LEU A C 1
ATOM 1886 O O . LEU A 1 241 ? 6.340 -10.600 -39.329 1.00 42.19 241 LEU A O 1
ATOM 1890 N N . GLY A 1 242 ? 7.049 -8.513 -38.935 1.00 38.06 242 GLY A N 1
ATOM 1891 C CA . GLY A 1 242 ? 7.087 -8.081 -40.341 1.00 38.06 242 GLY A CA 1
ATOM 1892 C C . GLY A 1 242 ? 8.459 -8.226 -41.015 1.00 38.06 242 GLY A C 1
ATOM 1893 O O . GLY A 1 242 ? 8.588 -7.973 -42.208 1.00 38.06 242 GLY A O 1
ATOM 1894 N N . GLY A 1 243 ? 9.494 -8.625 -40.277 1.00 36.38 243 GLY A N 1
ATOM 1895 C CA . GLY A 1 243 ? 10.844 -8.734 -40.806 1.00 36.38 243 GLY A CA 1
ATOM 1896 C C . GLY A 1 243 ? 11.747 -9.371 -39.771 1.00 36.38 243 GLY A C 1
ATOM 1897 O O . GLY A 1 243 ? 12.168 -8.725 -38.815 1.00 36.38 243 GLY A O 1
ATOM 1898 N N . ARG A 1 244 ? 12.037 -10.653 -39.980 1.00 36.66 244 ARG A N 1
ATOM 1899 C CA . ARG A 1 244 ? 12.975 -11.456 -39.201 1.00 36.66 244 ARG A CA 1
ATOM 1900 C C . ARG A 1 244 ? 14.383 -10.853 -39.312 1.00 36.66 244 ARG A C 1
ATOM 1902 O O . ARG A 1 244 ? 15.202 -11.307 -40.100 1.00 36.66 244 ARG A O 1
ATOM 1909 N N . ALA A 1 245 ? 14.653 -9.806 -38.539 1.00 37.16 245 ALA A N 1
ATOM 1910 C CA . ALA A 1 245 ? 15.997 -9.324 -38.292 1.00 37.16 245 ALA A CA 1
ATOM 1911 C C . ALA A 1 245 ? 16.592 -10.216 -37.201 1.00 37.16 245 ALA A C 1
ATOM 1913 O O . ALA A 1 245 ? 16.428 -9.971 -36.008 1.00 37.16 245 ALA A O 1
ATOM 1914 N N . GLU A 1 246 ? 17.247 -11.293 -37.630 1.00 39.97 246 GLU A N 1
ATOM 1915 C CA . GLU A 1 246 ? 18.215 -12.021 -36.814 1.00 39.97 246 GLU A CA 1
ATOM 1916 C C . GLU A 1 246 ? 19.392 -11.081 -36.512 1.00 39.97 246 GLU A C 1
ATOM 1918 O O . GLU A 1 246 ? 20.442 -11.140 -37.142 1.00 39.97 246 GLU A O 1
ATOM 1923 N N . LEU A 1 247 ? 19.220 -10.171 -35.555 1.00 41.59 247 LEU A N 1
ATOM 1924 C CA . LEU A 1 247 ? 20.349 -9.571 -34.860 1.00 41.59 247 LEU A CA 1
ATOM 1925 C C . LEU A 1 247 ? 20.588 -10.433 -33.630 1.00 41.59 247 LEU A C 1
ATOM 1927 O O . LEU A 1 247 ? 19.940 -10.284 -32.596 1.00 41.59 247 LEU A O 1
ATOM 1931 N N . GLY A 1 248 ? 21.492 -11.401 -33.796 1.00 39.56 248 GLY A N 1
ATOM 1932 C CA . GLY A 1 248 ? 22.039 -12.163 -32.684 1.00 39.56 248 GLY A CA 1
ATOM 1933 C C . GLY A 1 248 ? 22.545 -11.227 -31.586 1.00 39.56 248 GLY A C 1
ATOM 1934 O O . GLY A 1 248 ? 22.949 -10.091 -31.844 1.00 39.56 248 GLY A O 1
ATOM 1935 N N . CYS A 1 249 ? 22.502 -11.705 -30.346 1.00 37.97 249 CYS A N 1
ATOM 1936 C CA . CYS A 1 249 ? 23.026 -10.999 -29.186 1.00 37.97 249 CYS A CA 1
ATOM 1937 C C . CYS A 1 249 ? 24.431 -10.434 -29.476 1.00 37.97 249 CYS A C 1
ATOM 1939 O O . CYS A 1 249 ? 25.333 -11.174 -29.857 1.00 37.97 249 CYS A O 1
ATOM 1941 N N . LEU A 1 250 ? 24.629 -9.127 -29.274 1.00 39.47 250 LEU A N 1
ATOM 1942 C CA . LEU A 1 250 ? 25.894 -8.414 -29.544 1.00 39.47 250 LEU A CA 1
ATOM 1943 C C . LEU A 1 250 ? 27.022 -8.740 -28.543 1.00 39.47 250 LEU A C 1
ATOM 1945 O O . LEU A 1 250 ? 28.058 -8.079 -28.520 1.00 39.47 250 LEU A O 1
ATOM 1949 N N . HIS A 1 251 ? 26.826 -9.738 -27.688 1.00 42.03 251 HIS A N 1
ATOM 1950 C CA . HIS A 1 251 ? 27.756 -10.148 -26.646 1.00 42.03 251 HIS A CA 1
ATOM 1951 C C . HIS A 1 251 ? 28.204 -11.588 -26.908 1.00 42.03 251 HIS A C 1
ATOM 1953 O O . HIS A 1 251 ? 27.399 -12.444 -27.271 1.00 42.03 251 HIS A O 1
ATOM 1959 N N . GLY A 1 252 ? 29.513 -11.830 -26.766 1.00 34.91 252 GLY A N 1
ATOM 1960 C CA . GLY A 1 252 ? 30.147 -13.120 -27.047 1.00 34.91 252 GLY A CA 1
ATOM 1961 C C . GLY A 1 252 ? 29.502 -14.300 -26.301 1.00 34.91 252 GLY A C 1
ATOM 1962 O O . GLY A 1 252 ? 28.778 -14.098 -25.323 1.00 34.91 252 GLY A O 1
ATOM 1963 N N . PRO A 1 253 ? 29.753 -15.544 -26.753 1.00 38.72 253 PRO A N 1
ATOM 1964 C CA . PRO A 1 253 ? 29.032 -16.726 -26.294 1.00 38.72 253 PRO A CA 1
ATOM 1965 C C . PRO A 1 253 ? 29.138 -16.887 -24.774 1.00 38.72 253 PRO A C 1
ATOM 1967 O O . PRO A 1 253 ? 30.222 -17.089 -24.229 1.00 38.72 253 PRO A O 1
ATOM 1970 N N . HIS A 1 254 ? 27.997 -16.816 -24.089 1.00 51.06 254 HIS A N 1
ATOM 1971 C CA . HIS A 1 254 ? 27.896 -17.050 -22.654 1.00 51.06 254 HIS A CA 1
ATOM 1972 C C . HIS A 1 254 ? 26.694 -17.948 -22.352 1.00 51.06 254 HIS A C 1
ATOM 1974 O O . HIS A 1 254 ? 25.571 -17.700 -22.792 1.00 51.06 254 HIS A O 1
ATOM 1980 N N . GLY A 1 255 ? 26.961 -19.027 -21.615 1.00 31.92 255 GLY A N 1
ATOM 1981 C CA . GLY A 1 255 ? 26.081 -20.190 -21.452 1.00 31.92 255 GLY A CA 1
ATOM 1982 C C . GLY A 1 255 ? 24.806 -19.979 -20.630 1.00 31.92 255 GLY A C 1
ATOM 1983 O O . GLY A 1 255 ? 24.253 -20.956 -20.145 1.00 31.92 255 GLY A O 1
ATOM 1984 N N . ALA A 1 256 ? 24.346 -18.738 -20.452 1.00 40.91 256 ALA A N 1
ATOM 1985 C CA . ALA A 1 256 ? 23.135 -18.404 -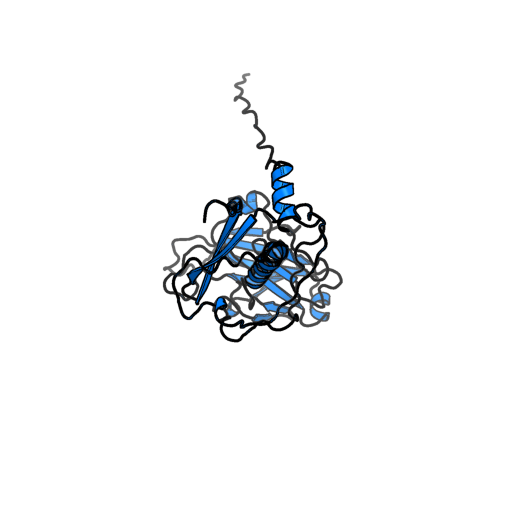19.698 1.00 40.91 256 ALA A CA 1
ATOM 1986 C C . ALA A 1 256 ? 22.074 -17.653 -20.530 1.00 40.91 256 ALA A C 1
ATOM 1988 O O . ALA A 1 256 ? 21.038 -17.276 -19.987 1.00 40.91 256 ALA A O 1
ATOM 1989 N N . CYS A 1 257 ? 22.308 -17.428 -21.830 1.00 43.03 257 CYS A N 1
ATOM 1990 C CA . CYS A 1 257 ? 21.317 -16.818 -22.720 1.00 43.03 257 CYS A CA 1
ATOM 1991 C C . CYS A 1 257 ? 20.320 -17.865 -23.237 1.00 43.03 257 CYS A C 1
ATOM 1993 O O . CYS A 1 257 ? 20.709 -18.863 -23.847 1.00 43.03 257 CYS A O 1
ATOM 1995 N N . SER A 1 258 ? 19.025 -17.597 -23.064 1.00 43.19 258 SER A N 1
ATOM 1996 C CA . SER A 1 258 ? 17.905 -18.399 -23.586 1.00 43.19 258 SER A CA 1
ATOM 1997 C C . SER A 1 258 ? 17.846 -18.471 -25.121 1.00 43.19 258 SER A C 1
ATOM 1999 O O . SER A 1 258 ? 17.094 -19.270 -25.669 1.00 43.19 258 SER A O 1
ATOM 2001 N N . CYS A 1 259 ? 18.676 -17.698 -25.825 1.00 48.53 259 CYS A N 1
ATOM 2002 C CA . CYS A 1 259 ? 18.796 -17.682 -27.280 1.00 48.53 259 CYS A CA 1
ATOM 2003 C C . CYS A 1 259 ? 19.400 -18.964 -27.904 1.00 48.53 259 CYS A C 1
ATOM 2005 O O . CYS A 1 259 ? 19.368 -19.118 -29.122 1.00 48.53 259 CYS A O 1
ATOM 2007 N N . ALA A 1 260 ? 19.943 -19.895 -27.107 1.00 37.78 260 ALA A N 1
ATOM 2008 C CA . ALA A 1 260 ? 20.678 -21.066 -27.605 1.00 37.78 260 ALA A CA 1
ATOM 2009 C C . ALA A 1 260 ? 19.828 -22.321 -27.913 1.00 37.78 260 ALA A C 1
ATOM 2011 O O . ALA A 1 260 ? 20.373 -23.306 -28.409 1.00 37.78 260 ALA A O 1
ATOM 2012 N N . PHE A 1 261 ? 18.516 -22.321 -27.655 1.00 35.84 261 PHE A N 1
ATOM 2013 C CA . PHE A 1 261 ? 17.653 -23.492 -27.881 1.00 35.84 261 PHE A CA 1
ATOM 2014 C C . PHE A 1 261 ? 16.482 -23.161 -28.814 1.00 35.84 261 PHE A C 1
ATOM 2016 O O . PHE A 1 261 ? 15.409 -22.762 -28.376 1.00 35.84 261 PHE A O 1
ATOM 2023 N N . GLY A 1 262 ? 16.688 -23.349 -30.119 1.00 34.25 262 GLY A N 1
ATOM 2024 C CA . GLY A 1 262 ? 15.642 -23.179 -31.131 1.00 34.25 262 GLY A CA 1
ATOM 2025 C C . GLY A 1 262 ? 16.115 -23.566 -32.530 1.00 34.25 262 GLY A C 1
ATOM 2026 O O . GLY A 1 262 ? 16.317 -22.713 -33.388 1.00 34.25 262 GLY A O 1
ATOM 2027 N N . GLU A 1 263 ? 16.348 -24.859 -32.755 1.00 34.84 263 GLU A N 1
ATOM 2028 C CA . GLU A 1 263 ? 16.760 -25.401 -34.052 1.00 34.84 263 GLU A CA 1
ATOM 2029 C C . GLU A 1 263 ? 15.660 -25.356 -35.135 1.00 34.84 263 GLU A C 1
ATOM 2031 O O . GLU A 1 263 ? 14.516 -25.737 -34.913 1.00 34.84 263 GLU A O 1
ATOM 2036 N N . ARG A 1 264 ? 16.091 -24.981 -36.349 1.00 38.19 264 ARG A N 1
ATOM 2037 C CA . ARG A 1 264 ? 15.811 -25.591 -37.672 1.00 38.19 264 ARG A CA 1
ATOM 2038 C C . ARG A 1 264 ? 14.423 -26.208 -37.957 1.00 38.19 264 ARG A C 1
ATOM 2040 O O . ARG A 1 264 ? 14.166 -27.354 -37.601 1.00 38.19 264 ARG A O 1
ATOM 2047 N N . ARG A 1 265 ? 13.663 -25.528 -38.835 1.00 33.12 265 ARG A N 1
ATOM 2048 C CA . ARG A 1 265 ? 12.826 -25.983 -39.997 1.00 33.12 265 ARG A CA 1
ATOM 2049 C C . ARG A 1 265 ? 11.914 -24.786 -40.378 1.00 33.12 265 ARG A C 1
ATOM 2051 O O . ARG A 1 265 ? 11.535 -24.053 -39.483 1.00 33.12 265 ARG A O 1
ATOM 2058 N N . ALA A 1 266 ? 11.537 -24.438 -41.611 1.00 33.47 266 ALA A N 1
ATOM 2059 C CA . ALA A 1 266 ? 11.464 -25.111 -42.906 1.00 33.47 266 ALA A CA 1
ATOM 2060 C C . ALA A 1 266 ? 11.505 -24.082 -44.078 1.00 33.47 266 ALA A C 1
ATOM 2062 O O . ALA A 1 266 ? 11.448 -22.875 -43.859 1.00 33.47 266 ALA A O 1
ATOM 2063 N N . ARG A 1 267 ? 11.617 -24.602 -45.311 1.00 37.06 267 ARG A N 1
ATOM 2064 C CA . ARG A 1 267 ? 11.593 -23.927 -46.631 1.00 37.06 267 ARG A CA 1
ATOM 2065 C C . ARG A 1 267 ? 10.173 -23.541 -47.108 1.00 37.06 267 ARG A C 1
ATOM 2067 O O . ARG A 1 267 ? 9.227 -24.224 -46.730 1.00 37.06 267 ARG A O 1
ATOM 2074 N N . GLY A 1 268 ? 10.108 -22.614 -48.081 1.00 32.59 268 GLY A N 1
ATOM 2075 C CA . GLY A 1 268 ? 9.033 -22.412 -49.088 1.00 32.59 268 GLY A CA 1
ATOM 2076 C C . GLY A 1 268 ? 8.440 -20.994 -49.031 1.00 32.59 268 GLY A C 1
ATOM 2077 O O . GLY A 1 268 ? 7.834 -20.666 -48.023 1.00 32.59 268 GLY A O 1
ATOM 2078 N N . ASP A 1 269 ? 8.800 -20.032 -49.890 1.00 35.44 269 ASP A N 1
ATOM 2079 C CA . ASP A 1 269 ? 8.529 -19.799 -51.334 1.00 35.44 269 ASP A CA 1
ATOM 2080 C C . ASP A 1 269 ? 7.151 -19.158 -51.638 1.00 35.44 269 ASP A C 1
ATOM 2082 O O . ASP A 1 269 ? 6.124 -19.650 -51.179 1.00 35.44 269 ASP A O 1
ATOM 2086 N N . GLY A 1 270 ? 7.164 -18.088 -52.452 1.00 32.59 270 GLY A N 1
ATOM 2087 C CA . GLY A 1 270 ? 6.023 -17.635 -53.266 1.00 32.59 270 GLY A CA 1
ATOM 2088 C C . GLY A 1 270 ? 5.206 -16.395 -52.848 1.00 32.59 270 GLY A C 1
ATOM 2089 O O . GLY A 1 270 ? 4.132 -16.542 -52.284 1.00 32.59 270 GLY A O 1
ATOM 2090 N N . GLY A 1 271 ? 5.654 -15.201 -53.271 1.00 31.31 271 GLY A N 1
ATOM 2091 C CA . GLY A 1 271 ? 4.869 -14.191 -54.022 1.00 31.31 271 GLY A CA 1
ATOM 2092 C C . GLY A 1 271 ? 3.650 -13.476 -53.402 1.00 31.31 271 GLY A C 1
ATOM 2093 O O . GLY A 1 271 ? 2.614 -14.081 -53.154 1.00 31.31 271 GLY A O 1
ATOM 2094 N N . GLY A 1 272 ? 3.713 -12.137 -53.334 1.00 30.70 272 GLY A N 1
ATOM 2095 C CA . GLY A 1 272 ? 2.539 -11.273 -53.137 1.00 30.70 272 GLY A CA 1
ATOM 2096 C C . GLY A 1 272 ? 2.879 -9.906 -52.547 1.00 30.70 272 GLY A C 1
ATOM 2097 O O . GLY A 1 272 ? 2.782 -9.710 -51.341 1.00 30.70 272 GLY A O 1
ATOM 2098 N N . GLU A 1 273 ? 3.300 -8.975 -53.401 1.00 40.81 273 GLU A N 1
ATOM 2099 C CA . GLU A 1 273 ? 3.684 -7.604 -53.056 1.00 40.81 273 GLU A CA 1
ATOM 2100 C C . GLU A 1 273 ? 2.472 -6.792 -52.566 1.00 40.81 273 GLU A C 1
ATOM 2102 O O . GLU A 1 273 ? 1.648 -6.311 -53.341 1.00 40.81 273 GLU A O 1
ATOM 2107 N N . ALA A 1 274 ? 2.373 -6.642 -51.249 1.00 35.41 274 ALA A N 1
ATOM 2108 C CA . ALA A 1 274 ? 1.670 -5.548 -50.603 1.00 35.41 274 ALA A CA 1
ATOM 2109 C C . ALA A 1 274 ? 2.668 -4.923 -49.631 1.00 35.41 274 ALA A C 1
ATOM 2111 O O . ALA A 1 274 ? 2.979 -5.521 -48.603 1.00 35.41 274 ALA A O 1
ATOM 2112 N N . SER A 1 275 ? 3.215 -3.754 -49.976 1.00 37.81 275 SER A N 1
ATOM 2113 C CA . SER A 1 275 ? 4.080 -2.995 -49.069 1.00 37.81 275 SER A CA 1
ATOM 2114 C C . SER A 1 275 ? 3.328 -2.768 -47.756 1.00 37.81 275 SER A C 1
ATOM 2116 O O . SER A 1 275 ? 2.326 -2.042 -47.764 1.00 37.81 275 SER A O 1
ATOM 2118 N N . PRO A 1 276 ? 3.755 -3.372 -46.631 1.00 38.50 276 PRO A N 1
ATOM 2119 C CA . PRO A 1 276 ? 3.106 -3.120 -45.363 1.00 38.50 276 PRO A CA 1
ATOM 2120 C C . PRO A 1 276 ? 3.405 -1.666 -45.018 1.00 38.50 276 PRO A C 1
ATOM 2122 O O . PRO A 1 276 ? 4.566 -1.279 -44.871 1.00 38.50 276 PRO A O 1
ATOM 2125 N N . LEU A 1 277 ? 2.362 -0.841 -44.905 1.00 33.66 277 LEU A N 1
ATOM 2126 C CA . LEU A 1 277 ? 2.475 0.432 -44.200 1.00 33.66 277 LEU A CA 1
ATOM 2127 C C . LEU A 1 277 ? 3.170 0.144 -42.862 1.00 33.66 277 LEU A C 1
ATOM 2129 O O . LEU A 1 277 ? 2.791 -0.840 -42.219 1.00 33.66 277 LEU A O 1
ATOM 2133 N N . PRO A 1 278 ? 4.182 0.929 -42.445 1.00 36.16 278 PRO A N 1
ATOM 2134 C CA . PRO A 1 278 ? 4.919 0.634 -41.230 1.00 36.16 278 PRO A CA 1
ATOM 2135 C C . PRO A 1 278 ? 3.943 0.674 -40.059 1.00 36.16 278 PRO A C 1
ATOM 2137 O O . PRO A 1 278 ? 3.520 1.737 -39.601 1.00 36.16 278 PRO A O 1
ATOM 2140 N N . GLY A 1 279 ? 3.564 -0.519 -39.602 1.00 40.75 279 GLY A N 1
ATOM 2141 C CA . GLY A 1 279 ? 2.909 -0.702 -38.328 1.00 40.75 279 GLY A CA 1
ATOM 2142 C C . GLY A 1 279 ? 3.781 -0.076 -37.249 1.00 40.75 279 GLY A C 1
ATOM 2143 O O . GLY A 1 279 ? 5.001 0.061 -37.397 1.00 40.75 279 GLY A O 1
ATOM 2144 N N . VAL A 1 280 ? 3.139 0.340 -36.166 1.00 42.62 280 VAL A N 1
ATOM 2145 C CA . VAL A 1 280 ? 3.808 0.800 -34.949 1.00 42.62 280 VAL A CA 1
ATOM 2146 C C . VAL A 1 280 ? 5.015 -0.115 -34.659 1.00 42.62 280 VAL A C 1
ATOM 2148 O O . VAL A 1 280 ? 4.840 -1.313 -34.450 1.00 42.62 280 VAL A O 1
ATOM 2151 N N . GLY A 1 281 ? 6.239 0.428 -34.714 1.00 50.91 281 GLY A N 1
ATOM 2152 C CA . GLY A 1 281 ? 7.468 -0.303 -34.366 1.00 50.91 281 GLY A CA 1
ATOM 2153 C C . GLY A 1 281 ? 8.468 -0.639 -35.485 1.00 50.91 281 GLY A C 1
ATOM 2154 O O . GLY A 1 281 ? 9.513 -1.188 -35.168 1.00 50.91 281 GLY A O 1
ATOM 2155 N N . ALA A 1 282 ? 8.267 -0.257 -36.753 1.00 56.81 282 ALA A N 1
ATOM 2156 C CA . ALA A 1 282 ? 9.247 -0.581 -37.814 1.00 56.81 282 ALA A CA 1
ATOM 2157 C C . ALA A 1 282 ? 10.644 0.076 -37.653 1.00 56.81 282 ALA A C 1
ATOM 2159 O O . ALA A 1 282 ? 11.596 -0.317 -38.323 1.00 56.81 282 ALA A O 1
ATOM 2160 N N . ARG A 1 283 ? 10.778 1.091 -36.785 1.00 69.88 283 ARG A N 1
ATOM 2161 C CA . ARG A 1 283 ? 12.041 1.802 -36.509 1.00 69.88 283 ARG A CA 1
ATOM 2162 C C . ARG A 1 283 ? 12.333 1.920 -35.014 1.00 69.88 283 ARG A C 1
ATOM 2164 O O . ARG A 1 283 ? 12.958 2.888 -34.605 1.00 69.88 283 ARG A O 1
ATOM 2171 N N . ILE A 1 284 ? 11.845 1.000 -34.184 1.00 74.94 284 ILE A N 1
ATOM 2172 C CA . ILE A 1 284 ? 12.112 1.027 -32.739 1.00 74.94 284 ILE A CA 1
ATOM 2173 C C . ILE A 1 284 ? 13.022 -0.150 -32.405 1.00 74.94 284 ILE A C 1
ATOM 2175 O O . ILE A 1 284 ? 12.635 -1.299 -32.573 1.00 74.94 284 ILE A O 1
ATOM 2179 N N . TYR A 1 285 ? 14.226 0.138 -31.922 1.00 76.88 285 TYR A N 1
ATOM 2180 C CA . TYR A 1 285 ? 15.062 -0.841 -31.245 1.00 76.88 285 TYR A CA 1
ATOM 2181 C C . TYR A 1 285 ? 14.625 -0.917 -29.785 1.00 76.88 285 TYR A C 1
ATOM 2183 O O . TYR A 1 285 ? 14.694 0.077 -29.058 1.00 76.88 285 TYR A O 1
ATOM 2191 N N . PHE A 1 286 ? 14.193 -2.102 -29.369 1.00 82.38 286 PHE A N 1
ATOM 2192 C CA . PHE A 1 286 ? 13.904 -2.429 -27.981 1.00 82.38 286 PHE A CA 1
ATOM 2193 C C . PHE A 1 286 ? 14.890 -3.487 -27.499 1.00 82.38 286 PHE A C 1
ATOM 2195 O O . PHE A 1 286 ? 15.039 -4.538 -28.118 1.00 82.38 286 PHE A O 1
ATOM 2202 N N . HIS A 1 287 ? 15.545 -3.224 -26.375 1.00 82.25 287 HIS A N 1
ATOM 2203 C CA . HIS A 1 287 ? 16.414 -4.195 -25.731 1.00 82.25 287 HIS A CA 1
ATOM 2204 C C . HIS A 1 287 ? 16.234 -4.152 -24.223 1.00 82.25 287 HIS A C 1
ATOM 2206 O O . HIS A 1 287 ? 16.316 -3.093 -23.605 1.00 82.25 287 HIS A O 1
ATOM 2212 N N . ARG A 1 288 ? 16.012 -5.325 -23.636 1.00 85.31 288 ARG A N 1
ATOM 2213 C CA . ARG A 1 288 ? 15.920 -5.536 -22.196 1.00 85.31 288 ARG A CA 1
ATOM 2214 C C . ARG A 1 288 ? 17.145 -6.325 -21.760 1.00 85.31 288 ARG A C 1
ATOM 2216 O O . ARG A 1 288 ? 17.386 -7.419 -22.265 1.00 85.31 288 ARG A O 1
ATOM 2223 N N . GLN A 1 289 ? 17.908 -5.775 -20.826 1.00 85.44 289 GLN A N 1
ATOM 2224 C CA . GLN A 1 289 ? 19.137 -6.389 -20.340 1.00 85.44 289 GLN A CA 1
ATOM 2225 C C . GLN A 1 289 ? 19.140 -6.454 -18.818 1.00 85.44 289 GLN A C 1
ATOM 2227 O O . GLN A 1 289 ? 18.943 -5.443 -18.149 1.00 85.44 289 GLN A O 1
ATOM 2232 N N . ILE A 1 290 ? 19.451 -7.624 -18.261 1.00 90.00 290 ILE A N 1
ATOM 2233 C CA . ILE A 1 290 ? 19.787 -7.747 -16.840 1.00 90.00 290 ILE A CA 1
ATOM 2234 C C . ILE A 1 290 ? 21.226 -7.257 -16.658 1.00 90.00 290 ILE A C 1
ATOM 2236 O O . ILE A 1 290 ? 22.158 -7.863 -17.185 1.00 90.00 290 ILE A O 1
ATOM 2240 N N . VAL A 1 291 ? 21.411 -6.170 -15.911 1.00 94.56 291 VAL A N 1
ATOM 2241 C CA . VAL A 1 291 ? 22.732 -5.558 -15.679 1.00 94.56 291 VAL A CA 1
ATOM 2242 C C . VAL A 1 291 ? 23.346 -5.957 -14.342 1.00 94.56 291 VAL A C 1
ATOM 2244 O O . VAL A 1 291 ? 24.564 -5.939 -14.191 1.00 94.56 291 VAL A O 1
ATOM 2247 N N . ALA A 1 292 ? 22.517 -6.325 -13.363 1.00 92.12 292 ALA A N 1
ATOM 2248 C CA . ALA A 1 292 ? 22.968 -6.736 -12.040 1.00 92.12 292 ALA A CA 1
ATOM 2249 C C . ALA A 1 292 ? 21.899 -7.561 -11.310 1.00 92.12 292 ALA A C 1
ATOM 2251 O O . ALA A 1 292 ? 20.774 -7.736 -11.786 1.00 92.12 292 ALA A O 1
ATOM 2252 N N . ARG A 1 293 ? 22.253 -8.039 -10.114 1.00 90.88 293 ARG A N 1
ATOM 2253 C CA . ARG A 1 293 ? 21.309 -8.581 -9.133 1.00 90.88 293 ARG A CA 1
ATOM 2254 C C . ARG A 1 293 ? 21.413 -7.806 -7.825 1.00 90.88 293 ARG A C 1
ATOM 2256 O O . ARG A 1 293 ? 22.505 -7.395 -7.437 1.00 90.88 293 ARG A O 1
ATOM 2263 N N . THR A 1 294 ? 20.286 -7.608 -7.147 1.00 87.25 294 THR A N 1
ATOM 2264 C CA . THR A 1 294 ? 20.267 -7.044 -5.791 1.00 87.25 294 THR A CA 1
ATOM 2265 C C . THR A 1 294 ? 20.871 -8.035 -4.792 1.00 87.25 294 THR A C 1
ATOM 2267 O O . THR A 1 294 ? 21.052 -9.214 -5.099 1.00 87.25 294 THR A O 1
ATOM 2270 N N . SER A 1 295 ? 21.134 -7.594 -3.558 1.00 82.00 295 SER A N 1
ATOM 2271 C CA . SER A 1 295 ? 21.596 -8.485 -2.479 1.00 82.00 295 SER A CA 1
ATOM 2272 C C . SER A 1 295 ? 20.603 -9.604 -2.137 1.00 82.00 295 SER A C 1
ATOM 2274 O O . SER A 1 295 ? 20.994 -10.597 -1.540 1.00 82.00 295 SER A O 1
ATOM 2276 N N . GLN A 1 296 ? 19.335 -9.448 -2.522 1.00 81.69 296 GLN A N 1
ATOM 2277 C CA . GLN A 1 296 ? 18.274 -10.450 -2.382 1.00 81.69 296 GLN A CA 1
ATOM 2278 C C . GLN A 1 296 ? 18.049 -11.246 -3.684 1.00 81.69 296 GLN A C 1
ATOM 2280 O O . GLN A 1 296 ? 17.054 -11.946 -3.824 1.00 81.69 296 GLN A O 1
ATOM 2285 N N . GLY A 1 297 ? 18.936 -11.109 -4.676 1.00 83.69 297 GLY A N 1
ATOM 2286 C CA . GLY A 1 297 ? 18.898 -11.872 -5.926 1.00 83.69 297 GLY A CA 1
ATOM 2287 C C . GLY A 1 297 ? 17.954 -11.340 -7.011 1.00 83.69 297 GLY A C 1
ATOM 2288 O O . GLY A 1 297 ? 17.945 -11.900 -8.112 1.00 83.69 297 GLY A O 1
ATOM 2289 N N . ARG A 1 298 ? 17.211 -10.250 -6.759 1.00 84.88 298 ARG A N 1
ATOM 2290 C CA . ARG A 1 298 ? 16.286 -9.652 -7.743 1.00 84.88 298 ARG A CA 1
ATOM 2291 C C . ARG A 1 298 ? 17.059 -9.074 -8.930 1.00 84.88 298 ARG A C 1
ATOM 2293 O O . ARG A 1 298 ? 18.111 -8.467 -8.735 1.00 84.88 298 ARG A O 1
ATOM 2300 N N . CYS A 1 299 ? 16.552 -9.253 -10.147 1.00 88.00 299 CYS A N 1
ATOM 2301 C CA . CYS A 1 299 ? 17.173 -8.696 -11.348 1.00 88.00 299 CYS A CA 1
ATOM 2302 C C . CYS A 1 299 ? 17.074 -7.167 -11.345 1.00 88.00 299 CYS A C 1
ATOM 2304 O O . CYS A 1 299 ? 16.008 -6.610 -11.095 1.00 88.00 299 CYS A O 1
ATOM 2306 N N . VAL A 1 300 ? 18.185 -6.503 -11.651 1.00 90.25 300 VAL A N 1
ATOM 2307 C CA . VAL A 1 300 ? 18.202 -5.090 -12.027 1.00 90.25 300 VAL A CA 1
ATOM 2308 C C . VAL A 1 300 ? 18.295 -5.048 -13.540 1.00 90.25 300 VAL A C 1
ATOM 2310 O O . VAL A 1 300 ? 19.243 -5.586 -14.119 1.00 90.25 300 VAL A O 1
ATOM 2313 N N . GLU A 1 301 ? 17.298 -4.444 -14.169 1.00 88.56 301 GLU A N 1
ATOM 2314 C CA . GLU A 1 301 ? 17.127 -4.465 -15.615 1.00 88.56 301 GLU A CA 1
ATOM 2315 C C . GLU A 1 301 ? 17.239 -3.057 -16.188 1.00 88.56 301 GLU A C 1
ATOM 2317 O O . GLU A 1 301 ? 16.743 -2.094 -15.604 1.00 88.56 301 GLU A O 1
ATOM 2322 N N . VAL A 1 302 ? 17.891 -2.947 -17.340 1.00 90.44 302 VAL A N 1
ATOM 2323 C CA . VAL A 1 302 ? 17.921 -1.737 -18.157 1.00 90.44 302 VAL A CA 1
ATOM 2324 C C . VAL A 1 302 ? 17.091 -1.999 -19.401 1.00 90.44 302 VAL A C 1
ATOM 2326 O O . VAL A 1 302 ? 17.271 -3.010 -20.083 1.00 90.44 302 VAL A O 1
ATOM 2329 N N . ILE A 1 303 ? 16.172 -1.077 -19.676 1.00 89.44 303 ILE A N 1
ATOM 2330 C CA . ILE A 1 303 ? 15.363 -1.070 -20.888 1.00 89.44 303 ILE A CA 1
ATOM 2331 C C . ILE A 1 303 ? 15.906 0.031 -21.790 1.00 89.44 303 ILE A C 1
ATOM 2333 O O . ILE A 1 303 ? 15.879 1.207 -21.428 1.00 89.44 303 ILE A O 1
ATOM 2337 N N . THR A 1 304 ? 16.368 -0.354 -22.971 1.00 85.25 304 THR A N 1
ATOM 2338 C CA . THR A 1 304 ? 16.797 0.564 -24.020 1.00 85.25 304 THR A CA 1
ATOM 2339 C C . THR A 1 304 ? 15.716 0.619 -25.084 1.00 85.25 304 THR A C 1
ATOM 2341 O O . THR A 1 304 ? 15.399 -0.397 -25.701 1.00 85.25 304 THR A O 1
ATOM 2344 N N . VAL A 1 305 ? 15.177 1.815 -25.311 1.00 85.44 305 VAL A N 1
ATOM 2345 C CA . VAL A 1 305 ? 14.254 2.108 -26.409 1.00 85.44 305 VAL A CA 1
ATOM 2346 C C . VAL A 1 305 ? 14.877 3.223 -27.236 1.00 85.44 305 VAL A C 1
ATOM 2348 O O . VAL A 1 305 ? 15.073 4.324 -26.728 1.00 85.44 305 VAL A O 1
ATOM 2351 N N . THR A 1 306 ? 15.235 2.942 -28.485 1.00 82.44 306 THR A N 1
ATOM 2352 C CA . THR A 1 306 ? 15.836 3.934 -29.391 1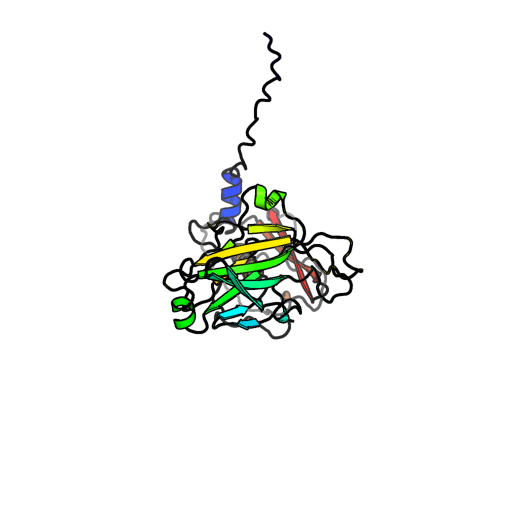.00 82.44 306 THR A CA 1
ATOM 2353 C C . THR A 1 306 ? 15.334 3.745 -30.818 1.00 82.44 306 THR A C 1
ATOM 2355 O O . THR A 1 306 ? 14.656 2.764 -31.120 1.00 82.44 306 THR A O 1
ATOM 2358 N N . GLU A 1 307 ? 15.642 4.685 -31.708 1.00 83.06 307 GLU A N 1
ATOM 2359 C CA . GLU A 1 307 ? 15.386 4.518 -33.136 1.00 83.06 307 GLU A CA 1
ATOM 2360 C C . GLU A 1 307 ? 16.287 3.407 -33.702 1.00 83.06 307 GLU A C 1
ATOM 2362 O O . GLU A 1 307 ? 17.497 3.383 -33.464 1.00 83.06 307 GLU A O 1
ATOM 2367 N N . ALA A 1 308 ? 15.702 2.467 -34.446 1.00 72.50 308 ALA A N 1
ATOM 2368 C CA . ALA A 1 308 ? 16.461 1.451 -35.157 1.00 72.50 308 ALA A CA 1
ATOM 2369 C C . ALA A 1 308 ? 17.210 2.108 -36.332 1.00 72.50 308 ALA A C 1
ATOM 2371 O O . ALA A 1 308 ? 16.606 2.890 -37.080 1.00 72.50 308 ALA A O 1
ATOM 2372 N N . PRO A 1 309 ? 18.505 1.799 -36.531 1.00 66.00 309 PRO A N 1
ATOM 2373 C CA . PRO A 1 309 ? 19.250 2.328 -37.663 1.00 66.00 309 PRO A CA 1
ATOM 2374 C C . PRO A 1 309 ? 18.571 1.925 -38.982 1.00 66.00 309 PRO A C 1
ATOM 2376 O O . PRO A 1 309 ? 17.964 0.852 -39.060 1.00 66.00 309 PRO A O 1
ATOM 2379 N N . PRO A 1 310 ? 18.646 2.770 -40.028 1.00 64.81 310 PRO A N 1
ATOM 2380 C CA . PRO A 1 310 ? 18.110 2.412 -41.334 1.00 64.81 310 PRO A CA 1
ATOM 2381 C C . PRO A 1 310 ? 18.753 1.106 -41.810 1.00 64.81 310 PRO A C 1
ATOM 2383 O O . PRO A 1 310 ? 19.957 0.901 -41.633 1.00 64.81 310 PRO A O 1
ATOM 2386 N N . ALA A 1 311 ? 17.948 0.218 -42.399 1.00 60.50 311 ALA A N 1
ATOM 2387 C CA . ALA A 1 311 ? 18.461 -0.993 -43.024 1.00 60.50 311 ALA A CA 1
ATOM 2388 C C . ALA A 1 311 ? 19.531 -0.591 -44.051 1.00 60.50 311 ALA A C 1
ATOM 2390 O O . ALA A 1 311 ? 19.253 0.205 -44.950 1.00 60.50 311 ALA A O 1
ATOM 2391 N N . ARG A 1 312 ? 20.764 -1.088 -43.889 1.00 54.16 312 ARG A N 1
ATOM 2392 C CA . ARG A 1 312 ? 21.814 -0.865 -44.889 1.00 54.16 312 ARG A CA 1
ATOM 2393 C C . ARG A 1 312 ? 21.375 -1.516 -46.196 1.00 54.16 312 ARG A C 1
ATOM 2395 O O . ARG A 1 312 ? 20.882 -2.644 -46.183 1.00 54.16 312 ARG A O 1
ATOM 2402 N N . ALA A 1 313 ? 21.520 -0.790 -47.301 1.00 46.25 313 ALA A N 1
ATOM 2403 C CA . ALA A 1 313 ? 21.216 -1.329 -48.615 1.00 46.25 313 ALA A CA 1
ATOM 2404 C C . ALA A 1 313 ? 22.151 -2.520 -48.914 1.00 46.25 313 ALA A C 1
ATOM 2406 O O . ALA A 1 313 ? 23.321 -2.479 -48.526 1.00 46.25 313 ALA A O 1
ATOM 2407 N N . PRO A 1 314 ? 21.668 -3.566 -49.608 1.00 53.03 314 PRO A N 1
ATOM 2408 C CA . PRO A 1 314 ? 22.467 -4.751 -49.916 1.00 53.03 314 PRO A CA 1
ATOM 2409 C C . PRO A 1 314 ? 23.716 -4.492 -50.779 1.00 53.03 314 PRO A C 1
ATOM 2411 O O . PRO A 1 314 ? 24.511 -5.405 -50.950 1.00 53.03 314 PRO A O 1
ATOM 2414 N N . GLU A 1 315 ? 23.912 -3.284 -51.313 1.00 50.94 315 GLU A N 1
ATOM 2415 C CA . GLU A 1 315 ? 25.068 -2.934 -52.155 1.00 50.94 315 GLU A CA 1
ATOM 2416 C C . GLU A 1 315 ? 26.352 -2.584 -51.370 1.00 50.94 315 GLU A C 1
ATOM 2418 O O . GLU A 1 315 ? 27.391 -2.369 -51.987 1.00 50.94 315 GLU A O 1
ATOM 2423 N N . GLU A 1 316 ? 26.320 -2.550 -50.031 1.00 48.16 316 GLU A N 1
ATOM 2424 C CA . GLU A 1 316 ? 27.493 -2.237 -49.183 1.00 48.16 316 GLU A CA 1
ATOM 2425 C C . GLU A 1 316 ? 28.062 -3.443 -48.396 1.00 48.16 316 GLU A C 1
ATOM 2427 O O . GLU A 1 316 ? 28.768 -3.249 -47.400 1.00 48.16 316 GLU A O 1
ATOM 2432 N N . LEU A 1 317 ? 27.763 -4.684 -48.808 1.00 42.12 317 LEU A N 1
ATOM 2433 C CA . LEU A 1 317 ? 28.277 -5.924 -48.195 1.00 42.12 317 LEU A CA 1
ATOM 2434 C C . LEU A 1 317 ? 29.125 -6.758 -49.160 1.00 42.12 317 LEU A C 1
ATOM 2436 O O . LEU A 1 317 ? 28.656 -7.021 -50.288 1.00 42.12 317 LEU A O 1
#